Protein AF-A0A086ZHU0-F1 (afdb_monomer)

Foldseek 3Di:
DDDDDDDDDDDDDDDDDDDDDDDDPPDPPPDPDDPPPPPQPDPPDDDAADPAADPPQQEDAEQVSVLCRAAVDPEAHEHEQEHAYEHDAPDEREFQYHYEYAYPDDDDDASYAYDPPRQAEERYEQDANGEYEYANAAPTAHEYWDDPVDTGRHEHYEAAANGEYEYREHEYERYEHAYAFDPDPVFGDDERYYEYHNYEYHYNEYEYYHAEYDYPGFYANYEYAAHEYEHQEYEYEPAEEAAAHHYEYDDPADPRAYEYEYNEYEHEHGYHPHAHHHYGHDQPHDDPHDRRYHYYYNYYHYYDDDDRPDPDPPPCPVPVPRPPDPDDDDDDDDDDDD

InterPro domains:
  IPR011050 Pectin lyase fold/virulence factor [SSF51126] (129-283)

Sequence (338 aa):
MTRFTRRCGKLVAAVLAGGMILATPATAIAEPAADAVAGTPAADSAVAFPTETMTGCDDVQTWAKLVECAGNTAQDTIVTVTAPIVADKDATVNVTKTIGLTTKLDGPTPVLTSADGDTTGQLFDVKSGGKLIVGADANDKFTYGGTKDKTATRRFARIEENGVMQVNGGTFRYLTVNDLPETVSKQNETAAVALNMGGTLLVSGGTFDHIDTGSAGATGVFSNNGGTVTIDDGTFKNNTGVRGSVLSDMDVTGANSSTVTINGGTFESNHTSYAGGVAYLTNTGKTDGKYEGVYKVTGGTFVGHPRWRDPFRRQFDGFRRHIHGQCCEGQWRRCPVQ

Secondary structure (DSSP, 8-state):
-------------------------------------------TTPPPPP----TT-SSB-SHHHHHHHHHS-SS-EEEEE-S-EEEPTT--EEE-SEEEEEE---SSS-SEEEPTT--SSEEEEE-TT-EEEE-SSTT---EEE-BTTB-B-SEEEEE-TT-EEEE-S-EEEEEE--PPPEEETTEEE--SSEEESSSEEEESS-EEEEEE--SSSB-SSEEESSEEEEE-S-EEES-EEEE-SSEEE----SS--EEEEE---EEES-EEEEE-TTEEE----EETTEE-EEEEE---EEES------S-TTS-TTTTTS-------S----PPP-

Mean predicted aligned error: 11.8 Å

Structure (mmCIF, N/CA/C/O backbone):
data_AF-A0A086ZHU0-F1
#
_entry.id   AF-A0A086ZHU0-F1
#
loop_
_atom_site.group_PDB
_atom_site.id
_atom_site.type_symbol
_atom_site.label_atom_id
_atom_site.label_alt_id
_atom_site.label_comp_id
_atom_site.label_asym_id
_atom_site.label_entity_id
_atom_site.label_seq_id
_atom_site.pdbx_PDB_ins_code
_atom_site.Cartn_x
_atom_site.Cartn_y
_atom_site.Cartn_z
_atom_site.occupancy
_atom_site.B_iso_or_equiv
_atom_site.auth_seq_id
_atom_site.auth_comp_id
_atom_site.auth_asym_id
_atom_site.auth_atom_id
_atom_site.pdbx_PDB_model_num
ATOM 1 N N . MET A 1 1 ? 49.302 40.786 -34.261 1.00 47.50 1 MET A N 1
ATOM 2 C CA . MET A 1 1 ? 50.655 40.466 -33.742 1.00 47.50 1 MET A CA 1
ATOM 3 C C . MET A 1 1 ? 50.421 39.869 -32.359 1.00 47.50 1 MET A C 1
ATOM 5 O O . MET A 1 1 ? 49.828 40.574 -31.569 1.00 47.50 1 MET A O 1
ATOM 9 N N . THR A 1 2 ? 50.575 38.570 -32.084 1.00 42.56 2 THR A N 1
ATOM 10 C CA . THR A 1 2 ? 51.833 37.799 -32.010 1.00 42.56 2 THR A CA 1
ATOM 11 C C . THR A 1 2 ? 51.578 36.270 -32.080 1.00 42.56 2 THR A C 1
ATOM 13 O O . THR A 1 2 ? 50.768 35.725 -31.347 1.00 42.56 2 THR A O 1
ATOM 16 N N . ARG A 1 3 ? 52.284 35.629 -33.023 1.00 43.97 3 ARG A N 1
ATOM 17 C CA . ARG A 1 3 ? 52.924 34.287 -33.124 1.00 43.97 3 ARG A CA 1
ATOM 18 C C . ARG A 1 3 ? 52.448 33.037 -32.330 1.00 43.97 3 ARG A C 1
ATOM 20 O O . ARG A 1 3 ? 52.654 32.929 -31.133 1.00 43.97 3 ARG A O 1
ATOM 27 N N . PHE A 1 4 ? 52.020 32.034 -33.117 1.00 46.28 4 PHE A N 1
ATOM 28 C CA . PHE A 1 4 ? 52.472 30.621 -33.242 1.00 46.28 4 PHE A CA 1
ATOM 29 C C . PHE A 1 4 ? 53.190 29.891 -32.081 1.00 46.28 4 PHE A C 1
ATOM 31 O O . PHE A 1 4 ? 54.268 30.301 -31.664 1.00 46.28 4 PHE A O 1
ATOM 38 N N . THR A 1 5 ? 52.779 28.636 -31.821 1.00 49.56 5 THR A N 1
ATOM 39 C CA . THR A 1 5 ? 53.676 27.458 -31.961 1.00 49.56 5 THR A CA 1
ATOM 40 C C . THR A 1 5 ? 52.914 26.127 -32.092 1.00 49.56 5 THR A C 1
ATOM 42 O O . THR A 1 5 ? 52.125 25.740 -31.238 1.00 49.56 5 THR A O 1
ATOM 45 N N . ARG A 1 6 ? 53.190 25.415 -33.196 1.00 50.59 6 ARG A N 1
ATOM 46 C CA . ARG A 1 6 ? 52.878 23.996 -33.441 1.00 50.59 6 ARG A CA 1
ATOM 47 C C . ARG A 1 6 ? 53.896 23.113 -32.708 1.00 50.59 6 ARG A C 1
ATOM 49 O O . ARG A 1 6 ? 55.073 23.465 -32.678 1.00 50.59 6 ARG A O 1
ATOM 56 N N . ARG A 1 7 ? 53.503 21.904 -32.298 1.00 48.59 7 ARG A N 1
ATOM 57 C CA . ARG A 1 7 ? 54.432 20.763 -32.207 1.00 48.59 7 ARG A CA 1
ATOM 58 C C . ARG A 1 7 ? 53.873 19.551 -32.946 1.00 48.59 7 ARG A C 1
ATOM 60 O O . ARG A 1 7 ? 52.877 18.963 -32.548 1.00 48.59 7 ARG A O 1
ATOM 67 N N . CYS A 1 8 ? 54.557 19.214 -34.036 1.00 46.31 8 CYS A N 1
ATOM 68 C CA . CYS A 1 8 ? 54.586 17.886 -34.631 1.00 46.31 8 CYS A CA 1
ATOM 69 C C . CYS A 1 8 ? 55.583 17.023 -33.844 1.00 46.31 8 CYS A C 1
ATOM 71 O O . CYS A 1 8 ? 56.659 17.508 -33.496 1.00 46.31 8 CYS A O 1
ATOM 73 N N . GLY A 1 9 ? 55.267 15.747 -33.646 1.00 43.00 9 GLY A N 1
ATOM 74 C CA . GLY A 1 9 ? 56.212 14.718 -33.216 1.00 43.00 9 GLY A CA 1
ATOM 75 C C . GLY A 1 9 ? 55.966 13.454 -34.031 1.00 43.00 9 GLY A C 1
ATOM 76 O O . GLY A 1 9 ? 54.896 12.864 -33.943 1.00 43.00 9 GLY A O 1
ATOM 77 N N . LYS A 1 10 ? 56.931 13.112 -34.887 1.00 42.50 10 LYS A N 1
ATOM 78 C CA . LYS A 1 10 ? 56.964 11.943 -35.774 1.00 42.50 10 LYS A CA 1
ATOM 79 C C . LYS A 1 10 ? 57.579 10.732 -35.053 1.00 42.50 10 LYS A C 1
ATOM 81 O O . LYS A 1 10 ? 58.541 10.911 -34.319 1.00 42.50 10 LYS A O 1
ATOM 86 N N . LEU A 1 11 ? 57.042 9.550 -35.381 1.00 42.56 11 LEU A N 1
ATOM 87 C CA . LEU A 1 11 ? 57.698 8.248 -35.628 1.00 42.56 11 LEU A CA 1
ATOM 88 C C . LEU A 1 11 ? 58.896 7.813 -34.764 1.00 42.56 11 LEU A C 1
ATOM 90 O O . LEU A 1 11 ? 59.966 8.391 -34.900 1.00 42.56 11 LEU A O 1
ATOM 94 N N . VAL A 1 12 ? 58.777 6.632 -34.137 1.00 45.53 12 VAL A N 1
ATOM 95 C CA . VAL A 1 12 ? 59.777 5.546 -34.237 1.00 45.53 12 VAL A CA 1
ATOM 96 C C . VAL A 1 12 ? 59.047 4.196 -34.195 1.00 45.53 12 VAL A C 1
ATOM 98 O O . VAL A 1 12 ? 58.284 3.924 -33.273 1.00 45.53 12 VAL A O 1
ATOM 101 N N . ALA A 1 13 ? 59.289 3.362 -35.207 1.00 46.38 13 ALA A N 1
ATOM 102 C CA . ALA A 1 13 ? 59.011 1.931 -35.202 1.00 46.38 13 ALA A CA 1
ATOM 103 C C . ALA A 1 13 ? 60.290 1.183 -34.798 1.00 46.38 13 ALA A C 1
ATOM 105 O O . ALA A 1 13 ? 61.370 1.539 -35.268 1.00 46.38 13 ALA A O 1
ATOM 106 N N . ALA A 1 14 ? 60.171 0.131 -33.989 1.00 46.91 14 ALA A N 1
ATOM 107 C CA . ALA A 1 14 ? 61.201 -0.892 -33.849 1.00 46.91 14 ALA A CA 1
ATOM 108 C C . ALA A 1 14 ? 60.536 -2.250 -33.589 1.00 46.91 14 ALA A C 1
ATOM 110 O O . ALA A 1 14 ? 59.868 -2.461 -32.581 1.00 46.91 14 ALA A O 1
ATOM 111 N N . VAL A 1 15 ? 60.714 -3.138 -34.563 1.00 43.28 15 VAL A N 1
ATOM 112 C CA . VAL A 1 15 ? 60.441 -4.573 -34.517 1.00 43.28 15 VAL A CA 1
ATOM 113 C C . VAL A 1 15 ? 61.557 -5.240 -33.718 1.00 43.28 15 VAL A C 1
ATOM 115 O O . VAL A 1 15 ? 62.727 -5.006 -34.012 1.00 43.28 15 VAL A O 1
ATOM 118 N N . LEU A 1 16 ? 61.214 -6.120 -32.779 1.00 46.28 16 LEU A N 1
ATOM 119 C CA . LEU A 1 16 ? 62.110 -7.190 -32.343 1.00 46.28 16 LEU A CA 1
ATOM 120 C C . LEU A 1 16 ? 61.288 -8.402 -31.911 1.00 46.28 16 LEU A C 1
ATOM 122 O O . LEU A 1 16 ? 60.570 -8.388 -30.914 1.00 46.28 16 LEU A O 1
ATOM 126 N N . ALA A 1 17 ? 61.385 -9.433 -32.745 1.00 48.28 17 ALA A N 1
ATOM 127 C CA . ALA A 1 17 ? 60.915 -10.777 -32.491 1.00 48.28 17 ALA A CA 1
ATOM 128 C C . ALA A 1 17 ? 61.850 -11.461 -31.486 1.00 48.28 17 ALA A C 1
ATOM 130 O O . ALA A 1 17 ? 63.069 -11.441 -31.649 1.00 48.28 17 ALA A O 1
ATOM 131 N N . GLY A 1 18 ? 61.266 -12.099 -30.478 1.00 39.50 18 GLY A N 1
ATOM 132 C CA . GLY A 1 18 ? 61.956 -12.967 -29.534 1.00 39.50 18 GLY A CA 1
ATOM 133 C C . GLY A 1 18 ? 60.984 -14.041 -29.082 1.00 39.50 18 GLY A C 1
ATOM 134 O O . GLY A 1 18 ? 60.159 -13.807 -28.205 1.00 39.50 18 GLY A O 1
ATOM 135 N N . GLY A 1 19 ? 61.035 -15.192 -29.749 1.00 49.06 19 GLY A N 1
ATOM 136 C CA . GLY A 1 19 ? 60.281 -16.372 -29.360 1.00 49.06 19 GLY A CA 1
ATOM 137 C C . GLY A 1 19 ? 60.830 -16.947 -28.059 1.00 49.06 19 GLY A C 1
ATOM 138 O O . GLY A 1 19 ? 62.025 -17.213 -27.948 1.00 49.06 19 GLY A O 1
ATOM 139 N N . MET A 1 20 ? 59.943 -17.175 -27.097 1.00 46.25 20 MET A N 1
ATOM 140 C CA . MET A 1 20 ? 60.209 -18.027 -25.947 1.00 46.25 20 MET A CA 1
ATOM 141 C C . MET A 1 20 ? 58.974 -18.902 -25.739 1.00 46.25 20 MET A C 1
ATOM 143 O O . MET A 1 20 ? 57.929 -18.442 -25.285 1.00 46.25 20 MET A O 1
ATOM 147 N N . ILE A 1 21 ? 59.082 -20.160 -26.163 1.00 48.12 21 ILE A N 1
ATOM 148 C CA . ILE A 1 21 ? 58.094 -21.201 -25.888 1.00 48.12 21 ILE A CA 1
ATOM 149 C C . ILE A 1 21 ? 58.329 -21.626 -24.437 1.00 48.12 21 ILE A C 1
ATOM 151 O O . ILE A 1 21 ? 59.260 -22.373 -24.147 1.00 48.12 21 ILE A O 1
ATOM 155 N N . LEU A 1 22 ? 57.514 -21.108 -23.520 1.00 46.00 22 LEU A N 1
ATOM 156 C CA . LEU A 1 22 ? 57.410 -21.625 -22.159 1.00 46.00 22 LEU A CA 1
ATOM 157 C C . LEU A 1 22 ? 56.350 -22.726 -22.162 1.00 46.00 22 LEU A C 1
ATOM 159 O O . LEU A 1 22 ? 55.170 -22.467 -22.391 1.00 46.00 22 LEU A O 1
ATOM 163 N N . ALA A 1 23 ? 56.794 -23.962 -21.941 1.00 51.03 23 ALA A N 1
ATOM 164 C CA . ALA A 1 23 ? 55.922 -25.093 -21.682 1.00 51.03 23 ALA A CA 1
ATOM 165 C C . ALA A 1 23 ? 55.155 -24.838 -20.377 1.00 51.03 23 ALA A C 1
ATOM 167 O O . ALA A 1 23 ? 55.744 -24.767 -19.298 1.00 51.03 23 ALA A O 1
ATOM 168 N N . THR A 1 24 ? 53.840 -24.674 -20.482 1.00 56.94 24 THR A N 1
ATOM 169 C CA . THR A 1 24 ? 52.941 -24.637 -19.334 1.00 56.94 24 THR A CA 1
ATOM 170 C C . THR A 1 24 ? 52.771 -26.059 -18.789 1.00 56.94 24 THR A C 1
ATOM 172 O O . THR A 1 24 ? 52.443 -26.969 -19.554 1.00 56.94 24 THR A O 1
ATOM 175 N N . PRO A 1 25 ? 52.988 -26.302 -17.484 1.00 55.28 25 PRO A N 1
ATOM 176 C CA . PRO A 1 25 ? 52.601 -27.569 -16.887 1.00 55.28 25 PRO A CA 1
ATOM 177 C C . PRO A 1 25 ? 51.076 -27.692 -16.932 1.00 55.28 25 PRO A C 1
ATOM 179 O O . PRO A 1 25 ? 50.355 -26.743 -16.614 1.00 55.28 25 PRO A O 1
ATOM 182 N N . ALA A 1 26 ? 50.600 -28.868 -17.344 1.00 51.72 26 ALA A N 1
ATOM 183 C CA . ALA A 1 26 ? 49.194 -29.237 -17.323 1.00 51.72 26 ALA A CA 1
ATOM 184 C C . ALA A 1 26 ? 48.627 -28.989 -15.920 1.00 51.72 26 ALA A C 1
ATOM 186 O O . ALA A 1 26 ? 48.966 -29.679 -14.959 1.00 51.72 26 ALA A O 1
ATOM 187 N N . THR A 1 27 ? 47.798 -27.957 -15.799 1.00 54.09 27 THR A N 1
ATOM 188 C CA . THR A 1 27 ? 47.051 -27.685 -14.579 1.00 54.09 27 THR A CA 1
ATOM 189 C C . THR A 1 27 ? 45.962 -28.744 -14.502 1.00 54.09 27 THR A C 1
ATOM 191 O O . THR A 1 27 ? 45.146 -28.860 -15.417 1.00 54.09 27 THR A O 1
ATOM 194 N N . ALA A 1 28 ? 45.997 -29.560 -13.451 1.00 50.88 28 ALA A N 1
ATOM 195 C CA . ALA A 1 28 ? 44.933 -30.501 -13.149 1.00 50.88 28 ALA A CA 1
ATOM 196 C C . ALA A 1 28 ? 43.600 -29.742 -13.141 1.00 50.88 28 ALA A C 1
ATOM 198 O O . ALA A 1 28 ? 43.447 -28.754 -12.422 1.00 50.88 28 ALA A O 1
ATOM 199 N N . ILE A 1 29 ? 42.666 -30.181 -13.983 1.00 47.81 29 ILE A N 1
ATOM 200 C CA . ILE A 1 29 ? 41.295 -29.684 -13.988 1.00 47.81 29 ILE A CA 1
ATOM 201 C C . ILE A 1 29 ? 40.686 -30.213 -12.693 1.00 47.81 29 ILE A C 1
ATOM 203 O O . ILE A 1 29 ? 40.310 -31.381 -12.611 1.00 47.81 29 ILE A O 1
ATOM 207 N N . ALA A 1 30 ? 40.700 -29.383 -11.651 1.00 50.62 30 ALA A N 1
ATOM 208 C CA . ALA A 1 30 ? 39.941 -29.653 -10.448 1.00 50.62 30 ALA A CA 1
ATOM 209 C C . ALA A 1 30 ? 38.468 -29.768 -10.851 1.00 50.62 30 ALA A C 1
ATOM 211 O O . ALA A 1 30 ? 37.942 -28.926 -11.582 1.00 50.62 30 ALA A O 1
ATOM 212 N N . GLU A 1 31 ? 37.851 -30.855 -10.404 1.00 53.06 31 GLU A N 1
ATOM 213 C CA . GLU A 1 31 ? 36.415 -31.092 -10.437 1.00 53.06 31 GLU A CA 1
ATOM 214 C C . GLU A 1 31 ? 35.689 -29.799 -10.019 1.00 53.06 31 GLU A C 1
ATOM 216 O O . GLU A 1 31 ? 36.114 -29.176 -9.038 1.00 53.06 31 GLU A O 1
ATOM 221 N N . PRO A 1 32 ? 34.678 -29.322 -10.774 1.00 50.47 32 PRO A N 1
ATOM 222 C CA . PRO A 1 32 ? 33.994 -28.085 -10.432 1.00 50.47 32 PRO A CA 1
ATOM 223 C C . PRO A 1 32 ? 33.443 -28.240 -9.019 1.00 50.47 32 PRO A C 1
ATOM 225 O O . PRO A 1 32 ? 32.590 -29.092 -8.767 1.00 50.47 32 PRO A O 1
ATOM 228 N N . ALA A 1 33 ? 33.990 -27.451 -8.091 1.00 48.81 33 ALA A N 1
ATOM 229 C CA . ALA A 1 33 ? 33.468 -27.361 -6.744 1.00 48.81 33 ALA A CA 1
ATOM 230 C C . ALA A 1 33 ? 31.973 -27.081 -6.878 1.00 48.81 33 ALA A C 1
ATOM 232 O O . ALA A 1 33 ? 31.596 -26.131 -7.564 1.00 48.81 33 ALA A O 1
ATOM 233 N N . ALA A 1 34 ? 31.147 -27.954 -6.297 1.00 44.84 34 ALA A N 1
ATOM 234 C CA . ALA A 1 34 ? 29.710 -27.761 -6.240 1.00 44.84 34 ALA A CA 1
ATOM 235 C C . ALA A 1 34 ? 29.457 -26.316 -5.807 1.00 44.84 34 ALA A C 1
ATOM 237 O O . ALA A 1 34 ? 29.915 -25.924 -4.729 1.00 44.84 34 ALA A O 1
ATOM 238 N N . ASP A 1 35 ? 28.820 -25.535 -6.685 1.00 40.62 35 ASP A N 1
ATOM 239 C CA . ASP A 1 35 ? 28.468 -24.149 -6.416 1.00 40.62 35 ASP A CA 1
ATOM 240 C C . ASP A 1 35 ? 27.793 -24.120 -5.050 1.00 40.62 35 ASP A C 1
ATOM 242 O O . ASP A 1 35 ? 26.714 -24.689 -4.855 1.00 40.62 35 ASP A O 1
ATOM 246 N N . ALA A 1 36 ? 28.482 -23.523 -4.078 1.00 42.59 36 ALA A N 1
ATOM 247 C CA . ALA A 1 36 ? 27.913 -23.266 -2.778 1.00 42.59 36 ALA A CA 1
ATOM 248 C C . ALA A 1 36 ? 26.685 -22.402 -3.042 1.00 42.59 36 ALA A C 1
ATOM 250 O O . ALA A 1 36 ? 26.819 -21.239 -3.423 1.00 42.59 36 ALA A O 1
ATOM 251 N N . VAL A 1 37 ? 25.501 -23.010 -2.918 1.00 44.56 37 VAL A N 1
ATOM 252 C CA . VAL A 1 37 ? 24.215 -22.327 -3.010 1.00 44.56 37 VAL A CA 1
ATOM 253 C C . VAL A 1 37 ? 24.333 -21.114 -2.104 1.00 44.56 37 VAL A C 1
ATOM 255 O O . VAL A 1 37 ? 24.470 -21.264 -0.888 1.00 44.56 37 VAL A O 1
ATOM 258 N N . ALA A 1 38 ? 24.406 -19.931 -2.718 1.00 46.44 38 ALA A N 1
ATOM 259 C CA . ALA A 1 38 ? 24.567 -18.681 -2.007 1.00 46.44 38 ALA A CA 1
ATOM 260 C C . ALA A 1 38 ? 23.473 -18.639 -0.943 1.00 46.44 38 ALA A C 1
ATOM 262 O O . ALA A 1 38 ? 22.290 -18.693 -1.282 1.00 46.44 38 ALA A O 1
ATOM 263 N N . GLY A 1 39 ? 23.887 -18.646 0.328 1.00 37.44 39 GLY A N 1
ATOM 264 C CA . GLY A 1 39 ? 22.965 -18.658 1.452 1.00 37.44 39 GLY A CA 1
ATOM 265 C C . GLY A 1 39 ? 21.911 -17.583 1.238 1.00 37.44 39 GLY A C 1
ATOM 266 O O . GLY A 1 39 ? 22.251 -16.448 0.890 1.00 37.44 39 GLY A O 1
ATOM 267 N N . THR A 1 40 ? 20.643 -17.968 1.381 1.00 45.44 40 THR A N 1
ATOM 268 C CA . THR A 1 40 ? 19.503 -17.058 1.310 1.00 45.44 40 THR A CA 1
ATOM 269 C C . THR A 1 40 ? 19.842 -15.826 2.149 1.00 45.44 40 THR A C 1
ATOM 271 O O . THR A 1 40 ? 20.116 -15.988 3.342 1.00 45.44 40 THR A O 1
ATOM 274 N N . PRO A 1 41 ? 19.936 -14.622 1.556 1.00 45.47 41 PRO A N 1
ATOM 275 C CA . PRO A 1 41 ? 20.255 -13.427 2.322 1.00 45.47 41 PRO A CA 1
ATOM 276 C C . PRO A 1 41 ? 19.234 -13.301 3.454 1.00 45.47 41 PRO A C 1
ATOM 278 O O . PRO A 1 41 ? 18.036 -13.460 3.224 1.00 45.47 41 PRO A O 1
ATOM 281 N N . ALA A 1 42 ? 19.724 -13.099 4.677 1.00 43.66 42 ALA A N 1
ATOM 282 C CA . ALA A 1 42 ? 18.881 -12.992 5.856 1.00 43.66 42 ALA A CA 1
ATOM 283 C C . ALA A 1 42 ? 17.827 -11.891 5.648 1.00 43.66 42 ALA A C 1
ATOM 285 O O . ALA A 1 42 ? 18.164 -10.783 5.228 1.00 43.66 42 ALA A O 1
ATOM 286 N N . ALA A 1 43 ? 16.568 -12.216 5.948 1.00 52.38 43 ALA A N 1
ATOM 287 C CA . ALA A 1 43 ? 15.404 -11.326 5.940 1.00 52.38 43 ALA A CA 1
ATOM 288 C C . ALA A 1 43 ? 15.460 -10.298 7.095 1.00 52.38 43 ALA A C 1
ATOM 290 O O . ALA A 1 43 ? 14.523 -10.146 7.876 1.00 52.38 43 ALA A O 1
ATOM 291 N N . ASP A 1 44 ? 16.603 -9.634 7.258 1.00 51.72 44 ASP A N 1
ATOM 292 C CA . ASP A 1 44 ? 17.017 -8.966 8.496 1.00 51.72 44 ASP A CA 1
ATOM 293 C C . ASP A 1 44 ? 16.478 -7.529 8.624 1.00 51.72 44 ASP A C 1
ATOM 295 O O . ASP A 1 44 ? 17.160 -6.617 9.085 1.00 51.72 44 ASP A O 1
ATOM 299 N N . SER A 1 45 ? 15.261 -7.264 8.141 1.00 71.81 45 SER A N 1
ATOM 300 C CA . SER A 1 45 ? 14.679 -5.911 8.205 1.00 71.81 45 SER A CA 1
ATOM 301 C C . SER A 1 45 ? 13.177 -5.858 8.466 1.00 71.81 45 SER A C 1
ATOM 303 O O . SER A 1 45 ? 12.607 -4.772 8.412 1.00 71.81 45 SER A O 1
ATOM 305 N N . ALA A 1 46 ? 12.522 -6.975 8.799 1.00 87.12 46 ALA A N 1
ATOM 306 C CA . ALA A 1 46 ? 11.115 -6.938 9.191 1.00 87.12 46 ALA A CA 1
ATOM 307 C C . ALA A 1 46 ? 10.921 -6.110 10.477 1.00 87.12 46 ALA A C 1
ATOM 309 O O . ALA A 1 46 ? 11.591 -6.317 11.490 1.00 87.12 46 ALA A O 1
ATOM 310 N N . VAL A 1 47 ? 9.970 -5.180 10.450 1.00 92.69 47 VAL A N 1
ATOM 311 C CA . VAL A 1 47 ? 9.499 -4.466 11.635 1.00 92.69 47 VAL A CA 1
ATOM 312 C C . VAL A 1 47 ? 8.582 -5.393 12.430 1.00 92.69 47 VAL A C 1
ATOM 314 O O . VAL A 1 47 ? 7.669 -6.011 11.879 1.00 92.69 47 VAL A O 1
ATOM 317 N N . ALA A 1 48 ? 8.807 -5.475 13.742 1.00 95.75 48 ALA A N 1
ATOM 318 C CA . ALA A 1 48 ? 7.925 -6.210 14.640 1.00 95.75 48 ALA A CA 1
ATOM 319 C C . ALA A 1 48 ? 6.519 -5.587 14.661 1.00 95.75 48 ALA A C 1
ATOM 321 O O . ALA A 1 48 ? 6.369 -4.373 14.818 1.00 95.75 48 ALA A O 1
ATOM 322 N N . PHE A 1 49 ? 5.492 -6.429 14.532 1.00 96.50 49 PHE A N 1
ATOM 323 C CA . PHE A 1 49 ? 4.103 -6.007 14.690 1.00 96.50 49 PHE A CA 1
ATOM 324 C C . PHE A 1 49 ? 3.846 -5.568 16.147 1.00 96.50 49 PHE A C 1
ATOM 326 O O . PHE A 1 49 ? 4.336 -6.243 17.059 1.00 96.50 49 PHE A O 1
ATOM 333 N N . PRO A 1 50 ? 3.105 -4.470 16.404 1.00 97.00 50 PRO A N 1
ATOM 334 C CA . PRO A 1 50 ? 2.753 -4.070 17.764 1.00 97.00 50 PRO A CA 1
ATOM 335 C C . PRO A 1 50 ? 2.025 -5.188 18.508 1.00 97.00 50 PRO A C 1
ATOM 337 O O . PRO A 1 50 ? 1.207 -5.896 17.930 1.00 97.00 50 PRO A O 1
ATOM 340 N N . THR A 1 51 ? 2.292 -5.328 19.804 1.00 96.44 51 THR A N 1
ATOM 341 C CA . THR A 1 51 ? 1.644 -6.343 20.651 1.00 96.44 51 THR A CA 1
ATOM 342 C C . THR A 1 51 ? 0.493 -5.785 21.479 1.00 96.44 51 THR A C 1
ATOM 344 O O . THR A 1 51 ? -0.330 -6.545 21.981 1.00 96.44 51 THR A O 1
ATOM 347 N N . GLU A 1 52 ? 0.438 -4.466 21.651 1.00 95.50 52 GLU A N 1
ATOM 348 C CA . GLU A 1 52 ? -0.557 -3.794 22.482 1.00 95.50 52 GLU A CA 1
ATOM 349 C C . GLU A 1 52 ? -1.653 -3.157 21.629 1.00 95.50 52 GLU A C 1
ATOM 351 O O . GLU A 1 52 ? -1.402 -2.638 20.543 1.00 95.50 52 GLU A O 1
ATOM 356 N N . THR A 1 53 ? -2.884 -3.177 22.136 1.00 96.06 53 THR A N 1
ATOM 357 C CA . THR A 1 53 ? -4.014 -2.455 21.542 1.00 96.06 53 THR A CA 1
ATOM 358 C C . THR A 1 53 ? -4.432 -1.343 22.490 1.00 96.06 53 THR A C 1
ATOM 360 O O . THR A 1 53 ? -4.790 -1.606 23.637 1.00 96.06 53 THR A O 1
ATOM 363 N N . MET A 1 54 ? -4.386 -0.097 22.023 1.00 95.88 54 MET A N 1
ATOM 364 C CA . MET A 1 54 ? -4.927 1.047 22.749 1.00 95.88 54 MET A CA 1
ATOM 365 C C . MET A 1 54 ? -6.437 0.866 22.945 1.00 95.88 54 MET A C 1
ATOM 367 O O . MET A 1 54 ? -7.143 0.413 22.042 1.00 95.88 54 MET A O 1
ATOM 371 N N . THR A 1 55 ? -6.942 1.235 24.124 1.00 96.12 55 THR A N 1
ATOM 372 C CA . THR A 1 55 ? -8.367 1.131 24.462 1.00 96.12 55 THR A CA 1
ATOM 373 C C . THR A 1 55 ? -9.247 1.772 23.388 1.00 96.12 55 THR A C 1
ATOM 375 O O . THR A 1 55 ? -9.113 2.959 23.090 1.00 96.12 55 THR A O 1
ATOM 378 N N . GLY A 1 56 ? -10.177 0.992 22.833 1.00 96.06 56 GLY A N 1
ATOM 379 C CA . GLY A 1 56 ? -11.104 1.446 21.796 1.00 96.06 56 GLY A CA 1
ATOM 380 C C . GLY A 1 56 ? -10.554 1.380 20.369 1.00 96.06 56 GLY A C 1
ATOM 381 O O . GLY A 1 56 ? -11.239 1.830 19.455 1.00 96.06 56 GLY A O 1
ATOM 382 N N . CYS A 1 57 ? -9.353 0.834 20.159 1.00 98.06 57 CYS A N 1
ATOM 383 C CA . CYS A 1 57 ? -8.788 0.574 18.830 1.00 98.06 57 CYS A CA 1
ATOM 384 C C . CYS A 1 57 ? -8.886 -0.898 18.403 1.00 98.06 57 CYS A C 1
ATOM 386 O O . CYS A 1 57 ? -8.380 -1.275 17.350 1.00 98.06 57 CYS A O 1
ATOM 388 N N . ASP A 1 58 ? -9.570 -1.729 19.185 1.00 98.00 58 ASP A N 1
ATOM 389 C CA . ASP A 1 58 ? -9.901 -3.131 18.906 1.00 98.00 58 ASP A CA 1
ATOM 390 C C . ASP A 1 58 ? -11.241 -3.326 18.156 1.00 98.00 58 ASP A C 1
ATOM 392 O O . ASP A 1 58 ? -11.562 -4.449 17.738 1.00 98.00 58 ASP A O 1
ATOM 396 N N . ASP A 1 59 ? -11.999 -2.235 17.988 1.00 97.88 59 ASP A N 1
ATOM 397 C CA . ASP A 1 59 ? -13.318 -2.166 17.344 1.00 97.88 59 ASP A CA 1
ATOM 398 C C . ASP A 1 59 ? -13.490 -0.863 16.533 1.00 97.88 59 ASP A C 1
ATOM 400 O O . ASP A 1 59 ? -14.313 0.004 16.836 1.00 97.88 59 ASP A O 1
ATOM 404 N N . VAL A 1 60 ? -12.657 -0.673 15.508 1.00 98.56 60 VAL A N 1
ATOM 405 C CA . VAL A 1 60 ? -12.713 0.520 14.654 1.00 98.56 60 VAL A CA 1
ATOM 406 C C . VAL A 1 60 ? -13.718 0.318 13.523 1.00 98.56 60 VAL A C 1
ATOM 408 O O . VAL A 1 60 ? -13.511 -0.497 12.626 1.00 98.56 60 VAL A O 1
ATOM 411 N N . GLN A 1 61 ? -14.794 1.105 13.544 1.00 98.25 61 GLN A N 1
ATOM 412 C CA . GLN A 1 61 ? -15.903 0.994 12.585 1.00 98.25 61 GLN A CA 1
ATOM 413 C C . GLN A 1 61 ? -16.090 2.230 11.693 1.00 98.25 61 GLN A C 1
ATOM 415 O O . GLN A 1 61 ? -16.915 2.217 10.784 1.00 98.25 61 GLN A O 1
ATOM 420 N N . THR A 1 62 ? -15.366 3.323 11.950 1.00 98.44 62 THR A N 1
ATOM 421 C CA . THR A 1 62 ? -15.527 4.593 11.226 1.00 98.44 62 THR A CA 1
ATOM 422 C C . THR A 1 62 ? -14.182 5.216 10.888 1.00 98.44 62 THR A C 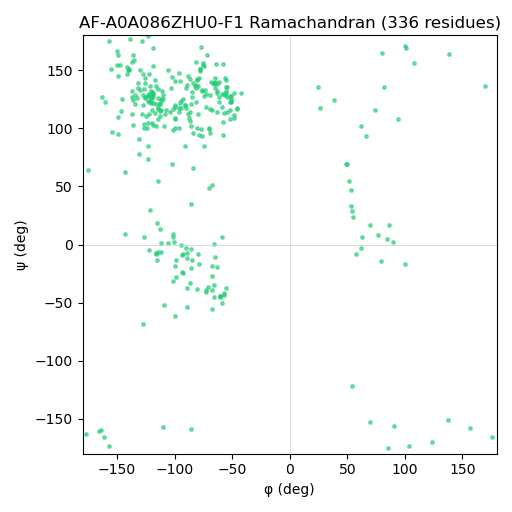1
ATOM 424 O O . THR A 1 62 ? -13.182 4.973 11.570 1.00 98.44 62 THR A O 1
ATOM 427 N N . TRP A 1 63 ? -14.162 6.076 9.867 1.00 98.25 63 TRP A N 1
ATOM 428 C CA . TRP A 1 63 ? -12.957 6.814 9.494 1.00 98.25 63 TRP A CA 1
ATOM 429 C C . TRP A 1 63 ? -12.460 7.718 10.624 1.00 98.25 63 TRP A C 1
ATOM 431 O O . TRP A 1 63 ? -11.279 7.690 10.954 1.00 98.25 63 TRP A O 1
ATOM 441 N N . ALA A 1 64 ? -13.358 8.447 11.294 1.00 98.19 64 ALA A N 1
ATOM 442 C CA . ALA A 1 64 ? -12.992 9.290 12.433 1.00 98.19 64 ALA A CA 1
ATOM 443 C C . ALA A 1 64 ? -12.292 8.493 13.548 1.00 98.19 64 ALA A C 1
ATOM 445 O O . ALA A 1 64 ? -11.283 8.946 14.090 1.00 98.19 64 ALA A O 1
ATOM 446 N N . LYS A 1 65 ? -12.777 7.279 13.854 1.00 98.31 65 LYS A N 1
ATOM 447 C CA . LYS A 1 65 ? -12.144 6.424 14.864 1.00 98.31 65 LYS A CA 1
ATOM 448 C C . LYS A 1 65 ? -10.805 5.862 14.388 1.00 98.31 65 LYS A C 1
ATOM 450 O O . LYS A 1 65 ? -9.867 5.779 15.176 1.00 98.31 65 LYS A O 1
ATOM 455 N N . LEU A 1 66 ? -10.684 5.530 13.102 1.00 98.50 66 LEU A N 1
ATOM 456 C CA . LEU A 1 66 ? -9.411 5.132 12.502 1.00 98.50 66 LEU A CA 1
ATOM 457 C C . LEU A 1 66 ? -8.372 6.258 12.621 1.00 98.50 66 LEU A C 1
ATOM 459 O O . LEU A 1 66 ? -7.248 5.999 13.040 1.00 98.50 66 LEU A O 1
ATOM 463 N N . VAL A 1 67 ? -8.753 7.503 12.318 1.00 98.31 67 VAL A N 1
ATOM 464 C CA . VAL A 1 67 ? -7.886 8.685 12.456 1.00 98.31 67 VAL A CA 1
ATOM 465 C C . VAL A 1 67 ? -7.444 8.876 13.909 1.00 98.31 67 VAL A C 1
ATOM 467 O O . VAL A 1 67 ? -6.264 9.113 14.159 1.00 98.31 67 VAL A O 1
ATOM 470 N N . GLU A 1 68 ? -8.355 8.735 14.873 1.00 97.50 68 GLU A N 1
ATOM 471 C CA . GLU A 1 68 ? -8.026 8.799 16.303 1.00 97.50 68 GLU A CA 1
ATOM 472 C C . GLU A 1 68 ? -6.989 7.732 16.691 1.00 97.50 68 GLU A C 1
ATOM 474 O O . GLU A 1 68 ? -5.960 8.052 17.285 1.00 97.50 68 GLU A O 1
ATOM 479 N N . CYS A 1 69 ? -7.231 6.479 16.300 1.00 98.31 69 CYS A N 1
ATOM 480 C CA . CYS A 1 69 ? -6.412 5.331 16.675 1.00 98.31 69 CYS A CA 1
ATOM 481 C C . CYS A 1 69 ? -5.044 5.278 15.982 1.00 98.31 69 CYS A C 1
ATOM 483 O O . CYS A 1 69 ? -4.054 4.908 16.609 1.00 98.31 69 CYS A O 1
ATOM 485 N N . ALA A 1 70 ? -4.977 5.629 14.697 1.00 97.75 70 ALA A N 1
ATOM 486 C CA . ALA A 1 70 ? -3.765 5.506 13.888 1.00 97.75 70 ALA A CA 1
ATOM 487 C C . ALA A 1 70 ? -2.987 6.825 13.742 1.00 97.75 70 ALA A C 1
ATOM 489 O O . ALA A 1 70 ? -1.774 6.798 13.548 1.00 97.75 70 ALA A O 1
ATOM 490 N N . GLY A 1 71 ? -3.667 7.975 13.820 1.00 95.25 71 GLY A N 1
ATOM 491 C CA . GLY A 1 71 ? -3.069 9.293 13.579 1.00 95.25 71 GLY A CA 1
ATOM 492 C C . GLY A 1 71 ? -2.740 10.092 14.841 1.00 95.25 71 GLY A C 1
ATOM 493 O O . GLY A 1 71 ? -1.766 10.841 14.854 1.00 95.25 71 GLY A O 1
ATOM 494 N N . ASN A 1 72 ? -3.524 9.919 15.910 1.00 92.00 72 ASN A N 1
ATOM 495 C CA . ASN A 1 72 ? -3.440 10.739 17.127 1.00 92.00 72 ASN A CA 1
ATOM 496 C C . ASN A 1 72 ? -3.010 9.943 18.370 1.00 92.00 72 ASN A C 1
ATOM 498 O O . ASN A 1 72 ? -3.218 10.389 19.499 1.00 92.00 72 ASN A O 1
ATOM 502 N N . THR A 1 73 ? -2.413 8.765 18.183 1.00 92.50 73 THR A N 1
ATOM 503 C CA . THR A 1 73 ? -1.933 7.943 19.299 1.00 92.50 73 THR A CA 1
ATOM 504 C C . THR A 1 73 ? -0.592 8.439 19.850 1.00 92.50 73 THR A C 1
ATOM 506 O O . THR A 1 73 ? 0.304 8.862 19.116 1.00 92.50 73 THR A O 1
ATOM 509 N N . ALA A 1 74 ? -0.430 8.348 21.171 1.00 93.94 74 ALA A N 1
ATOM 510 C CA . ALA A 1 74 ? 0.830 8.632 21.857 1.00 93.94 74 ALA A CA 1
ATOM 511 C C . ALA A 1 74 ? 1.786 7.423 21.889 1.00 93.94 74 ALA A C 1
ATOM 513 O O . ALA A 1 74 ? 2.972 7.592 22.189 1.00 93.94 74 ALA A O 1
ATOM 514 N N . GLN A 1 75 ? 1.289 6.227 21.568 1.00 96.31 75 GLN A N 1
ATOM 515 C CA . GLN A 1 75 ? 2.003 4.959 21.697 1.00 96.31 75 GLN A CA 1
ATOM 516 C C . GLN A 1 75 ? 1.813 4.060 20.474 1.00 96.31 75 GLN A C 1
ATOM 518 O O . GLN A 1 75 ? 0.892 4.253 19.676 1.00 96.31 75 GLN A O 1
ATOM 523 N N . ASP A 1 76 ? 2.683 3.065 20.354 1.00 98.00 76 ASP A N 1
ATOM 524 C CA . ASP A 1 76 ? 2.537 1.999 19.368 1.00 98.00 76 ASP A CA 1
ATOM 525 C C . ASP A 1 76 ? 1.259 1.202 19.663 1.00 98.00 76 ASP A C 1
ATOM 527 O O . ASP A 1 76 ? 0.933 0.947 20.823 1.00 98.00 76 ASP A O 1
ATOM 531 N N . THR A 1 77 ? 0.492 0.851 18.631 1.00 98.25 77 THR A N 1
ATOM 532 C CA . THR A 1 77 ? -0.807 0.195 18.828 1.00 98.25 77 THR A CA 1
ATOM 533 C C . THR A 1 77 ? -1.232 -0.646 17.634 1.00 98.25 77 THR A C 1
ATOM 535 O O . THR A 1 77 ? -0.930 -0.341 16.479 1.00 98.25 77 THR A O 1
ATOM 538 N N . ILE A 1 78 ? -2.011 -1.683 17.921 1.00 98.44 78 ILE A N 1
ATOM 539 C CA . ILE A 1 78 ? -2.848 -2.373 16.945 1.00 98.44 78 ILE A CA 1
ATOM 540 C C . ILE A 1 78 ? -4.137 -1.566 16.743 1.00 98.44 78 ILE A C 1
ATOM 542 O O . ILE A 1 78 ? -4.699 -1.007 17.688 1.00 98.44 78 ILE A O 1
ATOM 546 N N . VAL A 1 79 ? -4.600 -1.508 15.500 1.00 98.56 79 VAL A N 1
ATOM 547 C CA . VAL A 1 79 ? -5.865 -0.917 15.075 1.00 98.56 79 VAL A CA 1
ATOM 548 C C . VAL A 1 79 ? -6.631 -1.985 14.301 1.00 98.56 79 VAL A C 1
ATOM 550 O O . VAL A 1 79 ? -6.236 -2.391 13.208 1.00 98.56 79 VAL A O 1
ATOM 553 N N . THR A 1 80 ? -7.718 -2.470 14.894 1.00 98.44 80 THR A N 1
ATOM 554 C CA . THR A 1 80 ? -8.535 -3.557 14.350 1.00 98.44 80 THR A CA 1
ATOM 555 C C . THR A 1 80 ? -9.812 -3.000 13.746 1.00 98.44 80 THR A C 1
ATOM 557 O O . THR A 1 80 ? -10.677 -2.500 14.463 1.00 98.44 80 THR A O 1
ATOM 560 N N . VAL A 1 81 ? -9.950 -3.118 12.427 1.00 98.50 81 VAL A N 1
ATOM 561 C CA . VAL A 1 81 ? -11.151 -2.683 11.710 1.00 98.50 81 VAL A CA 1
ATOM 562 C C . VAL A 1 81 ? -12.217 -3.778 11.737 1.00 98.50 81 VAL A C 1
ATOM 564 O O . VAL A 1 81 ? -11.960 -4.921 11.348 1.00 98.50 81 VAL A O 1
ATOM 567 N N . THR A 1 82 ? -13.421 -3.432 12.179 1.00 97.94 82 THR A N 1
ATOM 568 C CA . THR A 1 82 ? -14.529 -4.372 12.437 1.00 97.94 82 THR A CA 1
ATOM 569 C C . THR A 1 82 ? -15.796 -4.063 11.644 1.00 97.94 82 THR A C 1
ATOM 571 O O . THR A 1 82 ? -16.735 -4.855 11.665 1.00 97.94 82 THR A O 1
ATOM 574 N N . ALA A 1 83 ? -15.814 -2.956 10.901 1.00 97.94 83 ALA A N 1
ATOM 575 C CA . ALA A 1 83 ? -16.830 -2.635 9.904 1.00 97.94 83 ALA A CA 1
ATOM 576 C C . ALA A 1 83 ? -16.161 -2.004 8.673 1.00 97.94 83 ALA A C 1
ATOM 578 O O . ALA A 1 83 ? -15.101 -1.399 8.826 1.00 97.94 83 ALA A O 1
ATOM 579 N N . PRO A 1 84 ? -16.721 -2.148 7.458 1.00 98.12 84 PRO A N 1
ATOM 580 C CA . PRO A 1 84 ? -16.191 -1.469 6.282 1.00 98.12 84 PRO A CA 1
ATOM 581 C C . PRO A 1 84 ? -16.141 0.047 6.493 1.00 98.12 84 PRO A C 1
ATOM 583 O O . PRO A 1 84 ? -17.139 0.661 6.872 1.00 98.12 84 PRO A O 1
ATOM 586 N N . ILE A 1 85 ? -14.988 0.650 6.216 1.00 98.44 85 ILE A N 1
ATOM 587 C CA . ILE A 1 85 ? -14.751 2.085 6.370 1.00 98.44 85 ILE A CA 1
ATOM 588 C C . ILE A 1 85 ? -14.608 2.724 4.991 1.00 98.44 85 ILE A C 1
ATOM 590 O O . ILE A 1 85 ? -13.795 2.304 4.166 1.00 98.44 85 ILE A O 1
ATOM 594 N N . VAL A 1 86 ? -15.371 3.790 4.763 1.00 98.25 86 VAL A N 1
ATOM 595 C CA . VAL A 1 86 ? -15.123 4.735 3.672 1.00 98.25 86 VAL A CA 1
ATOM 596 C C . VAL A 1 86 ? -14.313 5.884 4.255 1.00 98.25 86 VAL A C 1
ATOM 598 O O . VAL A 1 86 ? -14.754 6.506 5.220 1.00 98.25 86 VAL A O 1
ATOM 601 N N . ALA A 1 87 ? -13.125 6.133 3.712 1.00 98.12 87 ALA A N 1
ATOM 602 C CA . ALA A 1 87 ? -12.296 7.248 4.138 1.00 98.12 87 ALA A CA 1
ATOM 603 C C . ALA A 1 87 ? -12.947 8.582 3.773 1.00 98.12 87 ALA A C 1
ATOM 605 O O . ALA A 1 87 ? -13.474 8.722 2.668 1.00 98.12 87 ALA A O 1
ATOM 606 N N . ASP A 1 88 ? -12.880 9.563 4.674 1.00 97.62 88 ASP A N 1
ATOM 607 C CA . ASP A 1 88 ? -13.376 10.901 4.369 1.00 97.62 88 ASP A CA 1
ATOM 608 C C . ASP A 1 88 ? -12.542 11.524 3.247 1.00 97.62 88 ASP A C 1
ATOM 610 O O . ASP A 1 88 ? -11.310 11.412 3.209 1.00 97.62 88 ASP A O 1
ATOM 614 N N . LYS A 1 89 ? -13.236 12.209 2.338 1.00 95.50 89 LYS A N 1
ATOM 615 C CA . LYS A 1 89 ? -12.612 12.884 1.204 1.00 95.50 89 LYS A CA 1
ATOM 616 C C . LYS A 1 89 ? -11.533 13.858 1.682 1.00 95.50 89 LYS A C 1
ATOM 618 O O . LYS A 1 89 ? -11.757 14.595 2.641 1.00 95.50 89 LYS A O 1
ATOM 623 N N . ASP A 1 90 ? -10.378 13.847 1.017 1.00 93.12 90 ASP A N 1
ATOM 624 C CA . ASP A 1 90 ? -9.217 14.709 1.296 1.00 93.12 90 ASP A CA 1
ATOM 625 C C . ASP A 1 90 ? -8.583 14.529 2.697 1.00 93.12 90 ASP A C 1
ATOM 627 O O . ASP A 1 90 ? -7.553 15.134 3.000 1.00 93.12 90 ASP A O 1
ATOM 631 N N . ALA A 1 91 ? -9.143 13.681 3.569 1.00 95.69 91 ALA A N 1
ATOM 632 C CA . ALA A 1 91 ? -8.631 13.460 4.918 1.00 95.69 91 ALA A CA 1
ATOM 633 C C . ALA A 1 91 ? -7.474 12.457 4.916 1.00 95.69 91 ALA A C 1
ATOM 635 O O . ALA A 1 91 ? -7.558 11.419 4.265 1.00 95.69 91 ALA A O 1
ATOM 636 N N . THR A 1 92 ? -6.410 12.740 5.664 1.00 97.56 92 THR A N 1
ATOM 637 C CA . THR A 1 92 ? -5.201 11.903 5.729 1.00 97.56 92 THR A CA 1
ATOM 638 C C . THR A 1 92 ? -4.885 11.540 7.175 1.00 97.56 92 THR A C 1
ATOM 640 O O . THR A 1 92 ? -4.965 12.387 8.066 1.00 97.56 92 THR A O 1
ATOM 643 N N . VAL A 1 93 ? -4.481 10.294 7.410 1.00 98.56 93 VAL A N 1
ATOM 644 C CA . VAL A 1 93 ? -3.962 9.814 8.695 1.00 98.56 93 VAL A CA 1
ATOM 645 C C . VAL A 1 93 ? -2.447 10.005 8.724 1.00 98.56 93 VAL A C 1
ATOM 647 O O . VAL A 1 93 ? -1.728 9.392 7.938 1.00 98.56 93 VAL A O 1
ATOM 650 N N . ASN A 1 94 ? -1.946 10.829 9.646 1.00 98.38 94 ASN A N 1
ATOM 651 C CA . ASN A 1 94 ? -0.507 11.022 9.841 1.00 98.38 94 ASN A CA 1
ATOM 652 C C . ASN A 1 94 ? 0.046 9.964 10.801 1.00 98.38 94 ASN A C 1
ATOM 654 O O . ASN A 1 94 ? -0.171 10.046 12.006 1.00 98.38 94 ASN A O 1
ATOM 658 N N . VAL A 1 95 ? 0.784 8.984 10.287 1.00 98.62 95 VAL A N 1
ATOM 659 C CA . VAL A 1 95 ? 1.328 7.891 11.100 1.00 98.62 95 VAL A CA 1
ATOM 660 C C . VAL A 1 95 ? 2.683 8.309 11.672 1.00 98.62 95 VAL A C 1
ATOM 662 O O . VAL A 1 95 ? 3.661 8.414 10.937 1.00 98.62 95 VAL A O 1
ATOM 665 N N . THR A 1 96 ? 2.740 8.557 12.985 1.00 98.06 96 THR A N 1
ATOM 666 C CA . THR A 1 96 ? 3.955 9.009 13.707 1.00 98.06 96 THR A CA 1
ATOM 667 C C . THR A 1 96 ? 4.494 7.992 14.721 1.00 98.06 96 THR A C 1
ATOM 669 O O . THR A 1 96 ? 5.563 8.192 15.298 1.00 98.06 96 THR A O 1
ATOM 672 N N . LYS A 1 97 ? 3.757 6.898 14.942 1.00 98.19 97 LYS A N 1
ATOM 673 C CA . LYS A 1 97 ? 4.087 5.766 15.826 1.00 98.19 97 LYS A CA 1
ATOM 674 C C . LYS A 1 97 ? 4.077 4.462 15.032 1.00 98.19 97 LYS A C 1
ATOM 676 O O . LYS A 1 97 ? 3.810 4.493 13.830 1.00 98.19 97 LYS A O 1
ATOM 681 N N . THR A 1 98 ? 4.362 3.333 15.678 1.00 98.44 98 THR A N 1
ATOM 682 C CA . THR A 1 98 ? 4.170 2.015 15.059 1.00 98.44 98 THR A CA 1
ATOM 683 C C . THR A 1 98 ? 2.698 1.621 15.132 1.00 98.44 98 THR A C 1
ATOM 685 O O . THR A 1 98 ? 2.165 1.362 16.210 1.00 98.44 98 THR A O 1
ATOM 688 N N . ILE A 1 99 ? 2.043 1.559 13.977 1.00 98.69 99 ILE A N 1
ATOM 689 C CA . ILE A 1 99 ? 0.632 1.212 13.829 1.00 98.69 99 ILE A CA 1
ATOM 690 C C . ILE A 1 99 ? 0.515 -0.112 13.085 1.00 98.69 99 ILE A C 1
ATOM 692 O O . ILE A 1 99 ? 0.949 -0.222 11.939 1.00 98.69 99 ILE A O 1
ATOM 696 N N . GLY A 1 100 ? -0.102 -1.102 13.725 1.00 98.50 100 GLY A N 1
ATOM 697 C CA . GLY A 1 100 ? -0.493 -2.358 13.091 1.00 98.50 100 GLY A CA 1
ATOM 698 C C . GLY A 1 100 ? -1.955 -2.305 12.658 1.00 98.50 100 GLY A C 1
ATOM 699 O O . GLY A 1 100 ? -2.831 -2.240 13.513 1.00 98.50 100 GLY A O 1
ATOM 700 N N . LEU A 1 101 ? -2.239 -2.339 11.358 1.00 98.44 101 LEU A N 1
ATOM 701 C CA . LEU A 1 101 ? -3.599 -2.420 10.820 1.00 98.44 101 LEU A CA 1
ATOM 702 C C . LEU A 1 101 ? -3.990 -3.877 10.576 1.00 98.44 101 LEU A C 1
ATOM 704 O O . LEU A 1 101 ? -3.315 -4.586 9.833 1.00 98.44 101 LEU A O 1
ATOM 708 N N . THR A 1 102 ? -5.110 -4.298 11.154 1.00 97.94 102 THR A N 1
ATOM 709 C CA . THR A 1 102 ? -5.709 -5.626 10.948 1.00 97.94 102 THR A CA 1
ATOM 710 C C . THR A 1 102 ? -7.231 -5.509 10.823 1.00 97.94 102 THR A C 1
ATOM 712 O O . THR A 1 102 ? -7.804 -4.421 10.948 1.00 97.94 102 THR A O 1
ATOM 715 N N . THR A 1 103 ? -7.916 -6.618 10.561 1.00 97.94 103 THR A N 1
ATOM 716 C CA . THR A 1 103 ? -9.375 -6.664 10.477 1.00 97.94 103 THR A CA 1
ATOM 717 C C . THR A 1 103 ? -9.953 -7.934 11.090 1.00 97.94 103 THR A C 1
ATOM 719 O O . THR A 1 103 ? -9.316 -8.983 11.093 1.00 97.94 103 THR A O 1
ATOM 722 N N . LYS A 1 104 ? -11.196 -7.841 11.574 1.00 96.75 104 LYS A N 1
ATOM 723 C CA . LYS A 1 104 ? -12.044 -9.004 11.901 1.00 96.75 104 LYS A CA 1
ATOM 724 C C . LYS A 1 104 ? -13.076 -9.305 10.808 1.00 96.75 104 LYS A C 1
ATOM 726 O O . LYS A 1 104 ? -13.920 -10.176 10.995 1.00 96.75 104 LYS A O 1
ATOM 731 N N . LEU A 1 105 ? -13.073 -8.545 9.713 1.00 95.31 105 LEU A N 1
ATOM 732 C CA . LEU A 1 105 ? -14.004 -8.751 8.614 1.00 95.31 105 LEU A CA 1
ATOM 733 C C . LEU A 1 105 ? -13.540 -9.907 7.736 1.00 95.31 105 LEU A C 1
ATOM 735 O O . LEU A 1 105 ? -12.377 -9.979 7.344 1.00 95.31 105 LEU A O 1
ATOM 739 N N . ASP A 1 106 ? -14.497 -10.748 7.367 1.00 91.56 106 ASP A N 1
ATOM 740 C CA . ASP A 1 106 ? -14.307 -11.810 6.394 1.00 91.56 106 ASP A CA 1
ATOM 741 C C . ASP A 1 106 ? -14.968 -11.453 5.059 1.00 91.56 106 ASP A C 1
ATOM 743 O O . ASP A 1 106 ? -16.008 -10.792 4.992 1.00 91.56 106 ASP A O 1
ATOM 747 N N . GLY A 1 107 ? -14.390 -11.970 3.976 1.00 85.81 107 GLY A N 1
ATOM 748 C CA . GLY A 1 107 ? -14.987 -11.927 2.646 1.00 85.81 107 GLY A CA 1
ATOM 749 C C . GLY A 1 107 ? -14.381 -10.890 1.694 1.00 85.81 107 GLY A C 1
ATOM 750 O O . GLY A 1 107 ? -13.345 -10.291 1.970 1.00 85.81 107 GLY A O 1
ATOM 751 N N . PRO A 1 108 ? -14.988 -10.724 0.504 1.00 81.44 108 PRO A N 1
ATOM 752 C CA . PRO A 1 108 ? -14.401 -9.958 -0.596 1.00 81.44 108 PRO A CA 1
ATOM 753 C C . PRO A 1 108 ? -14.687 -8.451 -0.526 1.00 81.44 108 PRO A C 1
ATOM 755 O O . PRO A 1 108 ? -14.248 -7.715 -1.414 1.00 81.44 108 PRO A O 1
ATOM 758 N N . THR A 1 109 ? -15.480 -8.008 0.451 1.00 89.81 109 THR A N 1
ATOM 759 C CA . THR A 1 109 ? -15.828 -6.598 0.632 1.00 89.81 109 THR A CA 1
ATOM 760 C C . THR A 1 109 ? -14.608 -5.845 1.160 1.00 89.81 109 THR A C 1
ATOM 762 O O . THR A 1 109 ? -14.026 -6.297 2.145 1.00 89.81 109 THR A O 1
ATOM 765 N N . PRO A 1 110 ? -14.228 -4.710 0.545 1.00 92.94 110 PRO A N 1
ATOM 766 C CA . PRO A 1 110 ? -13.151 -3.875 1.057 1.00 92.94 110 PRO A CA 1
ATOM 767 C C . PRO A 1 110 ? -13.381 -3.477 2.519 1.00 92.94 110 PRO A C 1
ATOM 769 O O . PRO A 1 110 ? -14.432 -2.935 2.862 1.00 92.94 110 PRO A O 1
ATOM 772 N N . VAL A 1 111 ? -12.385 -3.730 3.365 1.00 96.88 111 VAL A N 1
ATOM 773 C CA . VAL A 1 111 ? -12.326 -3.263 4.758 1.00 96.88 111 VAL A CA 1
ATOM 774 C C . VAL A 1 111 ? -12.178 -1.746 4.776 1.00 96.88 111 VAL A C 1
ATOM 776 O O . VAL A 1 111 ? -12.803 -1.068 5.587 1.00 96.88 111 VAL A O 1
ATOM 779 N N . LEU A 1 112 ? -11.374 -1.214 3.854 1.00 98.19 112 LEU A N 1
ATOM 780 C CA . LEU A 1 112 ? -11.158 0.211 3.663 1.00 98.19 112 LEU A CA 1
ATOM 781 C C . LEU A 1 112 ? -11.290 0.571 2.177 1.00 98.19 112 LEU A C 1
ATOM 783 O O . LEU A 1 112 ? -10.714 -0.088 1.312 1.00 98.19 112 LEU A O 1
ATOM 787 N N . THR A 1 113 ? -12.010 1.650 1.878 1.00 97.94 113 THR A N 1
ATOM 788 C CA . THR A 1 113 ? -12.086 2.254 0.538 1.00 97.94 113 THR A CA 1
ATOM 789 C C . THR A 1 113 ? -11.964 3.773 0.632 1.00 97.94 113 THR A C 1
ATOM 791 O O . THR A 1 113 ? -12.234 4.361 1.677 1.00 97.94 113 THR A O 1
ATOM 794 N N . SER A 1 114 ? -11.575 4.422 -0.463 1.00 96.88 114 SER A N 1
ATOM 795 C CA . SER A 1 114 ? -11.682 5.880 -0.590 1.00 96.88 114 SER A CA 1
ATOM 796 C C . SER A 1 114 ? -13.129 6.311 -0.839 1.00 96.88 114 SER A C 1
ATOM 798 O O . SER A 1 114 ? -13.941 5.519 -1.329 1.00 96.88 114 SER A O 1
ATOM 800 N N . ALA A 1 115 ? -13.447 7.559 -0.486 1.00 96.69 115 ALA A N 1
ATOM 801 C CA . ALA A 1 115 ? -14.706 8.192 -0.859 1.00 96.69 115 ALA A CA 1
ATOM 802 C C . ALA A 1 115 ? -14.833 8.363 -2.381 1.00 96.69 115 ALA A C 1
ATOM 804 O O . ALA A 1 115 ? -13.852 8.481 -3.116 1.00 96.69 115 ALA A O 1
ATOM 805 N N . ASP A 1 116 ? -16.075 8.431 -2.853 1.00 94.06 116 ASP A N 1
ATOM 806 C CA . ASP A 1 116 ? -16.378 8.596 -4.272 1.00 94.06 116 ASP A CA 1
ATOM 807 C C . ASP A 1 116 ? -15.813 9.906 -4.823 1.00 94.06 116 ASP A C 1
ATOM 809 O O . ASP A 1 116 ? -16.087 10.994 -4.312 1.00 94.06 116 ASP A O 1
ATOM 813 N N . GLY A 1 117 ? -15.043 9.799 -5.907 1.00 89.88 117 GLY A N 1
ATOM 814 C CA . GLY A 1 117 ? -14.403 10.952 -6.536 1.00 89.88 117 GLY A CA 1
ATOM 815 C C . GLY A 1 117 ? -13.281 11.571 -5.698 1.00 89.88 117 GLY A C 1
ATOM 816 O O . GLY A 1 117 ? -12.907 12.716 -5.957 1.00 89.88 117 GLY A O 1
ATOM 817 N N . ASP A 1 118 ? -12.764 10.856 -4.695 1.00 93.38 118 ASP A N 1
ATOM 818 C CA . ASP A 1 118 ? -11.546 11.224 -3.980 1.00 93.38 118 ASP A CA 1
ATOM 819 C C . ASP A 1 118 ? -10.320 10.716 -4.753 1.00 93.38 118 ASP A C 1
ATOM 821 O O . ASP A 1 118 ? -9.955 9.539 -4.697 1.00 93.38 118 ASP A O 1
ATOM 825 N N . THR A 1 119 ? -9.733 11.594 -5.563 1.00 89.25 119 THR A N 1
ATOM 826 C CA . THR A 1 119 ? -8.683 11.248 -6.532 1.00 89.25 119 THR A CA 1
ATOM 827 C C . THR A 1 119 ? -7.333 11.858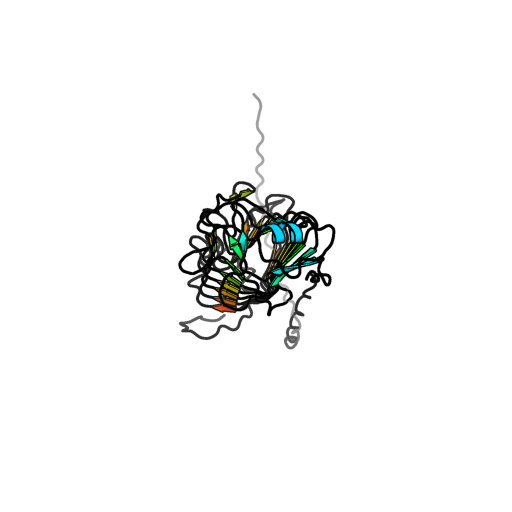 -6.179 1.00 89.25 119 THR A C 1
ATOM 829 O O . THR A 1 119 ? -6.486 11.950 -7.060 1.00 89.25 119 THR A O 1
ATOM 832 N N . THR A 1 120 ? -7.136 12.378 -4.967 1.00 86.44 120 THR A N 1
ATOM 833 C CA . THR A 1 120 ? -5.923 13.138 -4.630 1.00 86.44 120 THR A CA 1
ATOM 834 C C . THR A 1 120 ? -5.293 12.691 -3.323 1.00 86.44 120 THR A C 1
ATOM 836 O O . THR A 1 120 ? -5.971 12.461 -2.324 1.00 86.44 120 THR A O 1
ATOM 839 N N . GLY A 1 121 ? -3.963 12.611 -3.324 1.00 91.12 121 GLY A N 1
ATOM 840 C CA . GLY A 1 121 ? -3.172 12.296 -2.141 1.00 91.12 121 GLY A CA 1
ATOM 841 C C . GLY A 1 121 ? -3.320 10.848 -1.677 1.00 91.12 121 GLY A C 1
ATOM 842 O O . GLY A 1 121 ? -3.592 9.933 -2.454 1.00 91.12 121 GLY A O 1
ATOM 843 N N . GLN A 1 122 ? -3.121 10.656 -0.379 1.00 95.44 122 GLN A N 1
ATOM 844 C CA . GLN A 1 122 ? -2.953 9.365 0.276 1.00 95.44 122 GLN A CA 1
ATOM 845 C C . GLN A 1 122 ? -3.872 9.233 1.488 1.00 95.44 122 GLN A C 1
ATOM 847 O O . GLN A 1 122 ? -4.153 10.234 2.145 1.00 95.44 122 GLN A O 1
ATOM 852 N N . LEU A 1 123 ? -4.300 8.014 1.820 1.00 97.81 123 LEU A N 1
ATOM 853 C CA . LEU A 1 123 ? -5.025 7.762 3.070 1.00 97.81 123 LEU A CA 1
ATOM 854 C C . LEU A 1 123 ? -4.102 7.830 4.287 1.00 97.81 123 LEU A C 1
ATOM 856 O O . LEU A 1 123 ? -4.476 8.407 5.306 1.00 97.81 123 LEU A O 1
ATOM 860 N N . PHE A 1 124 ? -2.893 7.285 4.164 1.00 98.62 124 PHE A N 1
ATOM 861 C CA . PHE A 1 124 ? -1.884 7.278 5.218 1.00 98.62 124 PHE A CA 1
ATOM 862 C C . PHE A 1 124 ? -0.629 8.021 4.774 1.00 98.62 124 PHE A C 1
ATOM 864 O O . PHE A 1 124 ? -0.046 7.715 3.737 1.00 98.62 124 PHE A O 1
ATOM 871 N N . ASP A 1 125 ? -0.185 8.977 5.578 1.00 98.19 125 ASP A N 1
ATOM 872 C CA . ASP A 1 125 ? 1.103 9.642 5.414 1.00 98.19 125 ASP A CA 1
ATOM 873 C C . ASP A 1 125 ? 2.028 9.181 6.538 1.00 98.19 125 ASP A C 1
ATOM 875 O O . ASP A 1 125 ? 1.873 9.577 7.698 1.00 98.19 125 ASP A O 1
ATOM 879 N N . VAL A 1 126 ? 2.935 8.265 6.206 1.00 98.62 126 VAL A N 1
ATOM 880 C CA . VAL A 1 126 ? 3.871 7.665 7.154 1.00 98.62 126 VAL A CA 1
ATOM 881 C C . VAL A 1 126 ? 5.025 8.627 7.351 1.00 98.62 126 VAL A C 1
ATOM 883 O O . VAL A 1 126 ? 5.920 8.732 6.512 1.00 98.62 126 VAL A O 1
ATOM 886 N N . LYS A 1 127 ? 4.965 9.352 8.465 1.00 98.25 127 LYS A N 1
ATOM 887 C CA . LYS A 1 127 ? 5.927 10.391 8.816 1.00 98.25 127 LYS A CA 1
ATOM 888 C C . LYS A 1 127 ? 7.265 9.789 9.215 1.00 98.25 127 LYS A C 1
ATOM 890 O O . LYS A 1 127 ? 7.359 8.614 9.570 1.00 98.25 127 LYS A O 1
ATOM 895 N N . SER A 1 128 ? 8.295 10.627 9.213 1.00 96.69 128 SER A N 1
ATOM 896 C CA . SER A 1 128 ? 9.628 10.246 9.683 1.00 96.69 128 SER A CA 1
ATOM 897 C C . SER A 1 128 ? 9.582 9.599 11.076 1.00 96.69 128 SER A C 1
ATOM 899 O O . SER A 1 128 ? 9.011 10.163 12.011 1.00 96.69 128 SER A O 1
ATOM 901 N N . GLY A 1 129 ? 10.145 8.393 11.205 1.00 96.56 129 GLY A N 1
ATOM 902 C CA . GLY A 1 129 ? 10.130 7.587 12.432 1.00 96.56 129 GLY A CA 1
ATOM 903 C C . GLY A 1 129 ? 8.823 6.827 12.705 1.00 96.56 129 GLY A C 1
ATOM 904 O O . GLY A 1 129 ? 8.820 5.914 13.532 1.00 96.56 129 GLY A O 1
ATOM 905 N N . GLY A 1 130 ? 7.735 7.158 12.004 1.00 98.31 130 GLY A N 1
ATOM 906 C CA . GLY A 1 130 ? 6.477 6.419 12.029 1.00 98.31 130 GLY A CA 1
ATOM 907 C C . GLY A 1 130 ? 6.564 5.112 11.244 1.00 98.31 130 GLY A C 1
ATOM 908 O O . GLY A 1 130 ? 7.364 4.973 10.313 1.00 98.31 130 GLY A O 1
ATOM 909 N N . LYS A 1 131 ? 5.735 4.134 11.624 1.00 98.56 131 LYS A N 1
ATOM 910 C CA . LYS A 1 131 ? 5.706 2.821 10.976 1.00 98.56 131 LYS A CA 1
ATOM 911 C C . LYS A 1 131 ? 4.274 2.351 10.766 1.00 98.56 131 LYS A C 1
ATOM 913 O O . LYS A 1 131 ? 3.505 2.290 11.718 1.00 98.56 131 LYS A O 1
ATOM 918 N N . LEU A 1 132 ? 3.927 1.987 9.541 1.00 98.75 132 LEU A N 1
ATOM 919 C CA . LEU A 1 132 ? 2.629 1.427 9.184 1.00 98.75 132 LEU A CA 1
ATOM 920 C C . LEU A 1 132 ? 2.794 -0.033 8.772 1.00 98.75 132 LEU A C 1
ATOM 922 O O . LEU A 1 132 ? 3.429 -0.314 7.761 1.00 98.75 132 LEU A O 1
ATOM 926 N N . ILE A 1 133 ? 2.209 -0.957 9.524 1.00 98.50 133 ILE A N 1
ATOM 927 C CA . ILE A 1 133 ? 2.275 -2.390 9.236 1.00 98.50 133 ILE A CA 1
ATOM 928 C C . ILE A 1 133 ? 0.873 -2.885 8.895 1.00 98.50 133 ILE A C 1
ATOM 930 O O . ILE A 1 133 ? -0.027 -2.819 9.727 1.00 98.50 133 ILE A O 1
ATOM 934 N N . VAL A 1 134 ? 0.674 -3.354 7.666 1.00 98.38 134 VAL A N 1
ATOM 935 C CA . VAL A 1 134 ? -0.609 -3.858 7.169 1.00 98.38 134 VAL A CA 1
ATOM 936 C C . VAL A 1 134 ? -0.621 -5.377 7.229 1.00 98.38 134 VAL A C 1
ATOM 938 O O . VAL A 1 134 ? 0.170 -6.052 6.565 1.00 98.38 134 VAL A O 1
ATOM 941 N N . GLY A 1 135 ? -1.559 -5.891 8.013 1.00 97.12 135 GLY A N 1
ATOM 942 C CA . GLY A 1 135 ? -1.703 -7.298 8.328 1.00 97.12 135 GLY A CA 1
ATOM 943 C C . GLY A 1 135 ? -0.770 -7.745 9.450 1.00 97.12 135 GLY A C 1
ATOM 944 O O . GLY A 1 135 ? 0.420 -7.416 9.465 1.00 97.12 135 GLY A O 1
ATOM 945 N N . ALA A 1 136 ? -1.307 -8.519 10.393 1.00 96.31 136 ALA A N 1
ATOM 946 C CA . ALA A 1 136 ? -0.498 -9.126 11.450 1.00 96.31 136 ALA A CA 1
ATOM 947 C C . ALA A 1 136 ? 0.493 -10.161 10.888 1.00 96.31 136 ALA A C 1
ATOM 949 O O . ALA A 1 136 ? 1.621 -10.271 11.364 1.00 96.31 136 ALA A O 1
ATOM 950 N N . ASP A 1 137 ? 0.081 -10.880 9.842 1.00 96.06 137 ASP A N 1
ATOM 951 C CA . ASP A 1 137 ? 0.861 -11.897 9.143 1.00 96.06 137 ASP A CA 1
ATOM 952 C C . ASP A 1 137 ? 0.344 -12.101 7.700 1.00 96.06 137 ASP A C 1
ATOM 954 O O . ASP A 1 137 ? -0.536 -11.376 7.227 1.00 96.06 137 ASP A O 1
ATOM 958 N N . ALA A 1 138 ? 0.886 -13.099 6.995 1.00 93.88 138 ALA A N 1
ATOM 959 C CA . ALA A 1 138 ? 0.516 -13.444 5.619 1.00 93.88 138 ALA A CA 1
ATOM 960 C C . ALA A 1 138 ? -0.940 -13.908 5.434 1.00 93.88 138 ALA A C 1
ATOM 962 O O . ALA A 1 138 ? -1.463 -13.873 4.319 1.00 93.88 138 ALA A O 1
ATOM 963 N N . ASN A 1 139 ? -1.608 -14.342 6.503 1.00 93.81 139 ASN A N 1
ATOM 964 C CA . ASN A 1 139 ? -2.987 -14.811 6.478 1.00 93.81 139 ASN A CA 1
ATOM 965 C C . ASN A 1 139 ? -4.005 -13.711 6.782 1.00 93.81 139 ASN A C 1
ATOM 967 O O . ASN A 1 139 ? -5.202 -13.975 6.615 1.00 93.81 139 ASN A O 1
ATOM 971 N N . ASP A 1 140 ? -3.564 -12.518 7.191 1.00 95.00 140 ASP A N 1
ATOM 972 C CA . ASP A 1 140 ? -4.447 -11.391 7.485 1.00 95.00 140 ASP A CA 1
ATOM 973 C C . ASP A 1 140 ? -5.351 -11.059 6.284 1.00 95.00 140 ASP A C 1
ATOM 975 O O . ASP A 1 140 ? -4.959 -11.165 5.114 1.00 95.00 140 ASP A O 1
ATOM 979 N N . LYS A 1 141 ? -6.603 -10.707 6.584 1.00 96.00 141 LYS A N 1
ATOM 980 C CA . LYS A 1 141 ? -7.673 -10.479 5.606 1.00 96.00 141 LYS A CA 1
ATOM 981 C C . LYS A 1 141 ? -7.935 -9.004 5.337 1.00 96.00 141 LYS A C 1
ATOM 983 O O . LYS A 1 141 ? -8.908 -8.690 4.656 1.00 96.00 141 LYS A O 1
ATOM 988 N N . PHE A 1 142 ? -7.087 -8.100 5.830 1.00 97.56 142 PHE A N 1
ATOM 989 C CA . PHE A 1 142 ? -7.220 -6.675 5.564 1.00 97.56 142 PHE A CA 1
ATOM 990 C C . PHE A 1 142 ? -7.335 -6.426 4.060 1.00 97.56 142 PHE A C 1
ATOM 992 O O . PHE A 1 142 ? -6.509 -6.897 3.279 1.00 97.56 142 PHE A O 1
ATOM 999 N N . THR A 1 143 ? -8.356 -5.687 3.634 1.00 97.81 143 THR A N 1
ATOM 1000 C CA . THR A 1 143 ? -8.536 -5.361 2.222 1.00 97.81 143 THR A CA 1
ATOM 1001 C C . THR A 1 143 ? -8.667 -3.861 2.013 1.00 97.81 143 THR A C 1
ATOM 1003 O O . THR A 1 143 ? -9.510 -3.201 2.619 1.00 97.81 143 THR A O 1
ATOM 1006 N N . TYR A 1 144 ? -7.839 -3.323 1.120 1.00 98.19 144 TYR A N 1
ATOM 1007 C CA . TYR A 1 144 ? -7.978 -1.964 0.622 1.00 98.19 144 TYR A CA 1
ATOM 1008 C C . TYR A 1 144 ? -8.388 -1.976 -0.845 1.00 98.19 144 TYR A C 1
ATOM 1010 O O . TYR A 1 144 ? -7.769 -2.639 -1.681 1.00 98.19 144 TYR A O 1
ATOM 1018 N N . GLY A 1 145 ? -9.401 -1.184 -1.166 1.00 97.31 145 GLY A N 1
ATOM 1019 C CA . GLY A 1 145 ? -9.685 -0.806 -2.536 1.00 97.31 145 GLY A CA 1
ATOM 1020 C C . GLY A 1 145 ? -11.155 -0.851 -2.885 1.00 97.31 145 GLY A C 1
ATOM 1021 O O . GLY A 1 145 ? -12.012 -0.609 -2.042 1.00 97.31 145 GLY A O 1
ATOM 1022 N N . GLY A 1 146 ? -11.434 -1.106 -4.158 1.00 96.56 146 GLY A N 1
ATOM 1023 C CA . GLY A 1 146 ? -12.777 -1.035 -4.706 1.00 96.56 146 GLY A CA 1
ATOM 1024 C C . GLY A 1 146 ? -13.372 -2.390 -5.072 1.00 96.56 146 GLY A C 1
ATOM 1025 O O . GLY A 1 146 ? -12.985 -3.472 -4.617 1.00 96.56 146 GLY A O 1
ATOM 1026 N N . THR A 1 147 ? -14.333 -2.307 -5.975 1.00 96.19 147 THR A N 1
ATOM 1027 C CA . THR A 1 147 ? -14.951 -3.429 -6.672 1.00 96.19 147 THR A CA 1
ATOM 1028 C C . THR A 1 147 ? -14.700 -3.290 -8.169 1.00 96.19 147 THR A C 1
ATOM 1030 O O . THR A 1 147 ? -14.286 -2.234 -8.645 1.00 96.19 147 THR A O 1
ATOM 1033 N N . LYS A 1 148 ? -14.999 -4.343 -8.931 1.00 95.19 148 LYS A N 1
ATOM 1034 C CA . LYS A 1 148 ? -14.882 -4.326 -10.393 1.00 95.19 148 LYS A CA 1
ATOM 1035 C C . LYS A 1 148 ? -15.669 -3.182 -11.043 1.00 95.19 148 LYS A C 1
ATOM 1037 O O . LYS A 1 148 ? -15.199 -2.602 -12.015 1.00 95.19 148 LYS A O 1
ATOM 1042 N N . ASP A 1 149 ? -16.840 -2.864 -10.497 1.00 95.31 149 ASP A N 1
ATOM 1043 C CA . ASP A 1 149 ? -17.737 -1.845 -11.050 1.00 95.31 149 ASP A CA 1
ATOM 1044 C C . ASP A 1 149 ? -17.451 -0.444 -10.492 1.00 95.31 149 ASP A C 1
ATOM 1046 O O . ASP A 1 149 ? -17.977 0.551 -10.989 1.00 95.31 149 ASP A O 1
ATOM 1050 N N . LYS A 1 150 ? -16.629 -0.358 -9.440 1.00 95.31 150 LYS A N 1
ATOM 1051 C CA . LYS A 1 150 ? -16.334 0.885 -8.732 1.00 95.31 150 LYS A CA 1
ATOM 1052 C C . LYS A 1 150 ? -14.974 0.804 -8.056 1.00 95.31 150 LYS A C 1
ATOM 1054 O O . LYS A 1 150 ? -14.859 0.250 -6.960 1.00 95.31 150 LYS A O 1
ATOM 1059 N N . THR A 1 151 ? -13.958 1.338 -8.719 1.00 95.62 151 THR A N 1
ATOM 1060 C CA . THR A 1 151 ? -12.580 1.327 -8.227 1.00 95.62 151 THR A CA 1
ATOM 1061 C C . THR A 1 151 ? -12.361 2.394 -7.155 1.00 95.62 151 THR A C 1
ATOM 1063 O O . THR A 1 151 ? -13.029 3.427 -7.142 1.00 95.62 151 THR A O 1
ATOM 1066 N N . ALA A 1 152 ? -11.431 2.135 -6.235 1.00 96.12 152 ALA A N 1
ATOM 1067 C CA . ALA A 1 152 ? -10.949 3.150 -5.302 1.00 96.12 152 ALA A CA 1
ATOM 1068 C C . ALA A 1 152 ? -9.892 4.012 -6.000 1.00 96.12 152 ALA A C 1
ATOM 1070 O O . ALA A 1 152 ? -9.028 3.486 -6.704 1.00 96.12 152 ALA A O 1
ATOM 1071 N N . THR A 1 153 ? -9.953 5.328 -5.810 1.00 94.62 153 THR A N 1
ATOM 1072 C CA . THR A 1 153 ? -9.181 6.282 -6.625 1.00 94.62 153 THR A CA 1
ATOM 1073 C C . THR A 1 153 ? -8.069 7.009 -5.884 1.00 94.62 153 THR A C 1
ATOM 1075 O O . THR A 1 153 ? -7.269 7.703 -6.512 1.00 94.62 153 THR A O 1
ATOM 1078 N N . ARG A 1 154 ? -7.982 6.832 -4.565 1.00 93.81 154 ARG A N 1
ATOM 1079 C CA . ARG A 1 154 ? -6.933 7.428 -3.736 1.00 93.81 154 ARG A CA 1
ATOM 1080 C C . ARG A 1 154 ? -5.785 6.460 -3.488 1.00 93.81 154 ARG A C 1
ATOM 1082 O O . ARG A 1 154 ? -6.003 5.252 -3.352 1.00 93.81 154 ARG A O 1
ATOM 1089 N N . ARG A 1 155 ? -4.566 6.985 -3.374 1.00 95.25 155 ARG A N 1
ATOM 1090 C CA . ARG A 1 155 ? -3.410 6.183 -2.966 1.00 95.25 155 ARG A CA 1
ATOM 1091 C C . ARG A 1 155 ? -3.596 5.685 -1.537 1.00 95.25 155 ARG A C 1
ATOM 1093 O O . ARG A 1 155 ? -4.101 6.412 -0.683 1.00 95.25 155 ARG A O 1
ATOM 1100 N N . PHE A 1 156 ? -3.153 4.465 -1.252 1.00 98.06 156 PHE A N 1
ATOM 1101 C CA . PHE A 1 156 ? -3.196 3.963 0.119 1.00 98.06 156 PHE A CA 1
ATOM 1102 C C . PHE A 1 156 ? -2.221 4.723 1.031 1.00 98.06 156 PHE A C 1
ATOM 1104 O O . PHE A 1 156 ? -2.651 5.308 2.022 1.00 98.06 156 PHE A O 1
ATOM 1111 N N . ALA A 1 157 ? -0.934 4.774 0.684 1.00 98.19 157 ALA A N 1
ATOM 1112 C CA . ALA A 1 157 ? 0.091 5.364 1.534 1.00 98.19 157 ALA A CA 1
ATOM 1113 C C . ALA A 1 157 ? 1.140 6.199 0.785 1.00 98.19 157 ALA A C 1
ATOM 1115 O O . ALA A 1 157 ? 1.513 5.919 -0.357 1.00 98.19 157 ALA A O 1
ATOM 1116 N N . ARG A 1 158 ? 1.664 7.203 1.487 1.00 96.94 158 ARG A N 1
ATOM 1117 C CA . ARG A 1 158 ? 2.914 7.905 1.187 1.00 96.94 158 ARG A CA 1
ATOM 1118 C C . ARG A 1 158 ? 3.883 7.658 2.340 1.00 96.94 158 ARG A C 1
ATOM 1120 O O . ARG A 1 158 ? 3.465 7.699 3.494 1.00 96.94 158 ARG A O 1
ATOM 1127 N N . ILE A 1 159 ? 5.145 7.376 2.037 1.00 97.25 159 ILE A N 1
ATOM 1128 C CA . ILE A 1 159 ? 6.170 7.050 3.036 1.00 97.25 159 ILE A CA 1
ATOM 1129 C C . ILE A 1 159 ? 7.248 8.122 2.970 1.00 97.25 159 ILE A C 1
ATOM 1131 O O . ILE A 1 159 ? 7.934 8.229 1.960 1.00 97.25 159 ILE A O 1
ATOM 1135 N N . GLU A 1 160 ? 7.384 8.928 4.017 1.00 95.75 160 GLU A N 1
ATOM 1136 C CA . GLU A 1 160 ? 8.426 9.950 4.100 1.00 95.75 160 GLU A CA 1
ATOM 1137 C C . GLU A 1 160 ? 9.796 9.356 4.432 1.00 95.75 160 GLU A C 1
ATOM 1139 O O . GLU A 1 160 ? 9.926 8.195 4.824 1.00 95.75 160 GLU A O 1
ATOM 1144 N N . GLU A 1 161 ? 10.829 10.186 4.320 1.00 93.25 161 GLU A N 1
ATOM 1145 C CA . GLU A 1 161 ? 12.185 9.849 4.734 1.00 93.25 161 GLU A CA 1
ATOM 1146 C C . GLU A 1 161 ? 12.214 9.308 6.175 1.00 93.25 161 GLU A C 1
ATOM 1148 O O . GLU A 1 161 ? 11.690 9.921 7.112 1.00 93.25 161 GLU A O 1
ATOM 1153 N N . ASN A 1 162 ? 12.839 8.142 6.357 1.00 94.88 162 ASN A N 1
ATOM 1154 C CA . ASN A 1 162 ? 12.880 7.375 7.612 1.00 94.88 162 ASN A CA 1
ATOM 1155 C C . ASN A 1 162 ? 11.518 6.867 8.134 1.00 94.88 162 ASN A C 1
ATOM 1157 O O . ASN A 1 162 ? 11.452 6.335 9.244 1.00 94.88 162 ASN A O 1
ATOM 1161 N N . GLY A 1 163 ? 10.431 7.027 7.379 1.00 97.94 163 GLY A N 1
ATOM 1162 C CA . GLY A 1 163 ? 9.180 6.308 7.608 1.00 97.94 163 GLY A CA 1
ATOM 1163 C C . GLY A 1 163 ? 9.292 4.857 7.133 1.00 97.94 163 GLY A C 1
ATOM 1164 O O . GLY A 1 163 ? 10.090 4.544 6.244 1.00 97.94 163 GLY A O 1
ATOM 1165 N N . VAL A 1 164 ? 8.494 3.958 7.714 1.00 98.44 164 VAL A N 1
ATOM 1166 C CA . VAL A 1 164 ? 8.449 2.548 7.290 1.00 98.44 164 VAL A CA 1
ATOM 1167 C C . VAL A 1 164 ? 7.025 2.111 6.992 1.00 98.44 164 VAL A C 1
ATOM 1169 O O . VAL A 1 164 ? 6.144 2.246 7.834 1.00 98.44 164 VAL A O 1
ATOM 1172 N N . MET A 1 165 ? 6.800 1.515 5.828 1.00 98.50 165 MET A N 1
ATOM 1173 C CA . MET A 1 165 ? 5.595 0.742 5.557 1.00 98.50 165 MET A CA 1
ATOM 1174 C C . MET A 1 165 ? 5.962 -0.722 5.356 1.00 98.50 165 MET A C 1
ATOM 1176 O O . MET A 1 165 ? 6.879 -1.040 4.604 1.00 98.50 165 MET A O 1
ATOM 1180 N N . GLN A 1 166 ? 5.216 -1.614 5.996 1.00 98.44 166 GLN A N 1
ATOM 1181 C CA . GLN A 1 166 ? 5.345 -3.052 5.823 1.00 98.44 166 GLN A CA 1
ATOM 1182 C C . GLN A 1 166 ? 3.991 -3.660 5.473 1.00 98.44 166 GLN A C 1
ATOM 1184 O O . GLN A 1 166 ? 2.989 -3.359 6.115 1.00 98.44 166 GLN A O 1
ATOM 1189 N N . VAL A 1 167 ? 3.958 -4.525 4.466 1.00 98.31 167 VAL A N 1
ATOM 1190 C CA . VAL A 1 167 ? 2.782 -5.311 4.090 1.00 98.31 167 VAL A CA 1
ATOM 1191 C C . VAL A 1 167 ? 3.101 -6.774 4.340 1.00 98.31 167 VAL A C 1
ATOM 1193 O O . VAL A 1 167 ? 3.890 -7.369 3.609 1.00 98.31 167 VAL A O 1
ATOM 1196 N N . ASN A 1 168 ? 2.489 -7.336 5.380 1.00 97.81 168 ASN A N 1
ATOM 1197 C CA . ASN A 1 168 ? 2.622 -8.754 5.701 1.00 97.81 168 ASN A CA 1
ATOM 1198 C C . ASN A 1 168 ? 1.606 -9.607 4.952 1.00 97.81 168 ASN A C 1
ATOM 1200 O O . ASN A 1 168 ? 1.906 -10.737 4.588 1.00 97.81 168 ASN A O 1
ATOM 1204 N N . GLY A 1 169 ? 0.412 -9.066 4.712 1.00 95.75 169 GLY A N 1
ATOM 1205 C CA . GLY A 1 169 ? -0.709 -9.787 4.125 1.00 95.75 169 GLY A CA 1
ATOM 1206 C C . GLY A 1 169 ? -1.793 -8.845 3.613 1.00 95.75 169 GLY A C 1
ATOM 1207 O O . GLY A 1 169 ? -1.552 -7.663 3.361 1.00 95.75 169 GLY A O 1
ATOM 1208 N N . GLY A 1 170 ? -3.003 -9.375 3.453 1.00 96.75 170 GLY A N 1
ATOM 1209 C CA . GLY A 1 170 ? -4.146 -8.617 2.955 1.00 96.75 170 GLY A CA 1
ATOM 1210 C C . GLY A 1 170 ? -4.257 -8.544 1.429 1.00 96.75 170 GLY A C 1
ATOM 1211 O O . GLY A 1 170 ? -3.537 -9.205 0.679 1.00 96.75 170 GLY A O 1
ATOM 1212 N N . THR A 1 171 ? -5.237 -7.779 0.948 1.00 97.88 171 THR A N 1
ATOM 1213 C CA . THR A 1 171 ? -5.534 -7.608 -0.481 1.00 97.88 171 THR A CA 1
ATOM 1214 C C . THR A 1 171 ? -5.709 -6.141 -0.849 1.00 97.88 171 THR A C 1
ATOM 1216 O O . THR A 1 171 ? -6.569 -5.453 -0.310 1.00 97.88 171 THR A O 1
ATOM 1219 N N . PHE A 1 172 ? -4.955 -5.690 -1.842 1.00 98.38 172 PHE A N 1
ATOM 1220 C CA . PHE A 1 172 ? -5.077 -4.389 -2.483 1.00 98.38 172 PHE A CA 1
ATOM 1221 C C . PHE A 1 172 ? -5.650 -4.617 -3.875 1.00 98.38 172 PHE A C 1
ATOM 1223 O O . PHE A 1 172 ? -5.002 -5.259 -4.705 1.00 98.38 172 PHE A O 1
ATOM 1230 N N . ARG A 1 173 ? -6.882 -4.166 -4.135 1.00 97.75 173 ARG A N 1
ATOM 1231 C CA . ARG A 1 173 ? -7.534 -4.498 -5.407 1.00 97.75 173 ARG A CA 1
ATOM 1232 C C . ARG A 1 173 ? -8.474 -3.450 -5.964 1.00 97.75 173 ARG A C 1
ATOM 1234 O O . ARG A 1 173 ? -9.092 -2.706 -5.209 1.00 97.75 173 ARG A O 1
ATOM 1241 N 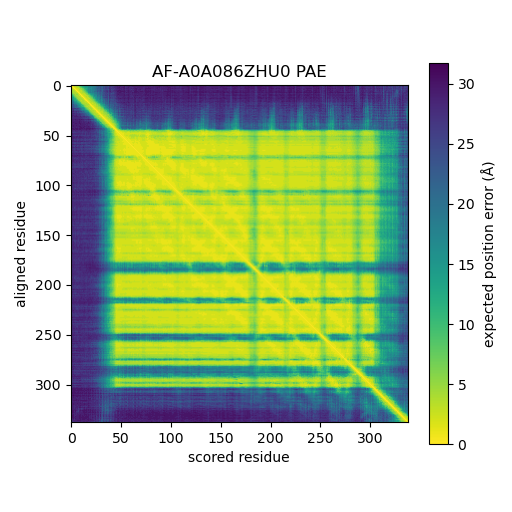N . TYR A 1 174 ? -8.643 -3.468 -7.286 1.00 97.44 174 TYR A N 1
ATOM 1242 C CA . TYR A 1 174 ? -9.523 -2.537 -8.001 1.00 97.44 174 TYR A CA 1
ATOM 1243 C C . TYR A 1 174 ? -9.216 -1.088 -7.613 1.00 97.44 174 TYR A C 1
ATOM 1245 O O . TYR A 1 174 ? -10.078 -0.350 -7.125 1.00 97.44 174 TYR A O 1
ATOM 1253 N N . LEU A 1 175 ? -7.947 -0.721 -7.777 1.00 96.81 175 LEU A N 1
ATOM 1254 C CA . LEU A 1 175 ? -7.450 0.628 -7.546 1.00 96.81 175 LEU A CA 1
ATOM 1255 C C . LEU A 1 175 ? -7.258 1.303 -8.900 1.00 96.81 175 LEU A C 1
ATOM 1257 O O . LEU A 1 175 ? -6.696 0.699 -9.808 1.00 96.81 175 LEU A O 1
ATOM 1261 N N . THR A 1 176 ? -7.699 2.547 -9.037 1.00 94.81 176 THR A N 1
ATOM 1262 C CA . THR A 1 176 ? -7.434 3.370 -10.221 1.00 94.81 176 THR A CA 1
ATOM 1263 C C . THR A 1 176 ? -6.932 4.727 -9.770 1.00 94.81 176 THR A C 1
ATOM 1265 O O . THR A 1 176 ? -7.721 5.638 -9.528 1.00 94.81 176 THR A O 1
ATOM 1268 N N . VAL A 1 177 ? -5.617 4.865 -9.637 1.00 90.62 177 VAL A N 1
ATOM 1269 C CA . VAL A 1 177 ? -5.011 6.112 -9.162 1.00 90.62 177 VAL A CA 1
ATOM 1270 C C . VAL A 1 177 ? -4.504 6.907 -10.359 1.00 90.62 177 VAL A C 1
ATOM 1272 O O . VAL A 1 177 ? -3.537 6.537 -11.022 1.00 90.62 177 VAL A O 1
ATOM 1275 N N . ASN A 1 178 ? -5.210 8.003 -10.634 1.00 82.69 178 ASN A N 1
ATOM 1276 C CA . ASN A 1 178 ? -4.908 8.980 -11.683 1.00 82.69 178 ASN A CA 1
ATOM 1277 C C . ASN A 1 178 ? -4.712 10.374 -11.076 1.00 82.69 178 ASN A C 1
ATOM 1279 O O . ASN A 1 178 ? -5.060 11.379 -11.700 1.00 82.69 178 ASN A O 1
ATOM 1283 N N . ASP A 1 179 ? -4.242 10.429 -9.831 1.00 74.62 179 ASP A N 1
ATOM 1284 C CA . ASP A 1 179 ? -3.964 11.693 -9.170 1.00 74.62 179 ASP A CA 1
ATOM 1285 C C . ASP A 1 179 ? -2.949 12.508 -9.977 1.00 74.62 179 ASP A C 1
ATOM 1287 O O . ASP A 1 179 ? -2.181 11.979 -10.793 1.00 74.62 179 ASP A O 1
ATOM 1291 N N . LEU A 1 180 ? -2.990 13.833 -9.791 1.00 62.31 180 LEU A N 1
ATOM 1292 C CA . LEU A 1 180 ? -1.944 14.674 -10.347 1.00 62.31 180 LEU A CA 1
ATOM 1293 C C . LEU A 1 180 ? -0.632 14.181 -9.736 1.00 62.31 180 LEU A C 1
ATOM 1295 O O . LEU A 1 180 ? -0.512 14.205 -8.510 1.00 62.31 180 LEU A O 1
ATOM 1299 N N . PRO A 1 181 ? 0.309 13.701 -10.560 1.00 59.97 181 PRO A N 1
ATOM 1300 C CA . PRO A 1 181 ? 1.543 13.140 -10.052 1.00 59.97 181 PRO A CA 1
ATOM 1301 C C . PRO A 1 181 ? 2.224 14.159 -9.145 1.00 59.97 181 PRO A C 1
ATOM 1303 O O . PRO A 1 181 ? 2.294 15.349 -9.479 1.00 59.97 181 PRO A O 1
ATOM 1306 N N . GLU A 1 182 ? 2.717 13.700 -7.995 1.00 63.34 182 GLU A N 1
ATOM 1307 C CA . GLU A 1 182 ? 3.520 14.564 -7.142 1.00 63.34 182 GLU A CA 1
ATOM 1308 C C . GLU A 1 182 ? 4.746 14.963 -7.966 1.00 63.34 182 GLU A C 1
ATOM 1310 O O . GLU A 1 182 ? 5.455 14.114 -8.512 1.00 63.34 182 GLU A O 1
ATOM 1315 N N . THR A 1 183 ? 4.953 16.272 -8.139 1.00 57.50 183 THR A N 1
ATOM 1316 C CA . THR A 1 183 ? 6.151 16.773 -8.811 1.00 57.50 183 THR A CA 1
ATOM 1317 C C . THR A 1 183 ? 7.309 16.629 -7.842 1.00 57.50 183 THR A C 1
ATOM 1319 O O . THR A 1 183 ? 7.664 17.556 -7.113 1.00 57.50 183 THR A O 1
ATOM 1322 N N . VAL A 1 184 ? 7.887 15.440 -7.830 1.00 53.81 184 VAL A N 1
ATOM 1323 C CA . VAL A 1 184 ? 9.107 15.133 -7.108 1.00 53.81 184 VAL A CA 1
ATOM 1324 C C . VAL A 1 184 ? 10.206 15.139 -8.162 1.00 53.81 184 VAL A C 1
ATOM 1326 O O . VAL A 1 184 ? 10.126 14.415 -9.144 1.00 53.81 184 VAL A O 1
ATOM 1329 N N . SER A 1 185 ? 11.169 16.057 -8.041 1.00 52.28 185 SER A N 1
ATOM 1330 C CA . SER A 1 185 ? 12.353 16.105 -8.921 1.00 52.28 185 SER A CA 1
ATOM 1331 C C . SER A 1 185 ? 12.059 16.014 -10.438 1.00 52.28 185 SER A C 1
ATOM 1333 O O . SER A 1 185 ? 12.426 15.059 -11.099 1.00 52.28 185 SER A O 1
ATOM 1335 N N . LYS A 1 186 ? 11.446 17.044 -11.053 1.00 52.81 186 LYS A N 1
ATOM 1336 C CA . LYS A 1 186 ? 11.217 17.179 -12.525 1.00 52.81 186 LYS A CA 1
ATOM 1337 C C . LYS A 1 186 ? 10.417 16.058 -13.209 1.00 52.81 186 LYS A C 1
ATOM 1339 O O . LYS A 1 186 ? 10.082 16.212 -14.386 1.00 52.81 186 LYS A O 1
ATOM 1344 N N . GLN A 1 187 ? 10.111 14.972 -12.516 1.00 59.94 187 GLN A N 1
ATOM 1345 C CA . GLN A 1 187 ? 9.337 13.860 -13.013 1.00 59.94 187 GLN A CA 1
ATOM 1346 C C . GLN A 1 187 ? 8.081 13.713 -12.169 1.00 59.94 187 GLN A C 1
ATOM 1348 O O . GLN A 1 187 ? 7.961 14.181 -11.043 1.00 59.94 187 GLN A O 1
ATOM 1353 N N . ASN A 1 188 ? 7.090 13.141 -12.815 1.00 71.25 188 ASN A N 1
ATOM 1354 C CA . ASN A 1 188 ? 5.772 12.962 -12.272 1.00 71.25 188 ASN A CA 1
ATOM 1355 C C . ASN A 1 188 ? 5.714 11.541 -11.710 1.00 71.25 188 ASN A C 1
ATOM 1357 O O . ASN A 1 188 ? 5.884 10.590 -12.478 1.00 71.25 188 ASN A O 1
ATOM 1361 N N . GLU A 1 189 ? 5.513 11.395 -10.401 1.00 80.62 189 GLU A N 1
ATOM 1362 C CA . GLU A 1 189 ? 5.393 10.084 -9.760 1.00 80.62 189 GLU A CA 1
ATOM 1363 C C . GLU A 1 189 ? 4.026 9.873 -9.130 1.00 80.62 189 GLU A C 1
ATOM 1365 O O . GLU A 1 189 ? 3.431 10.777 -8.539 1.00 80.62 189 GLU A O 1
ATOM 1370 N N . THR A 1 190 ? 3.537 8.643 -9.248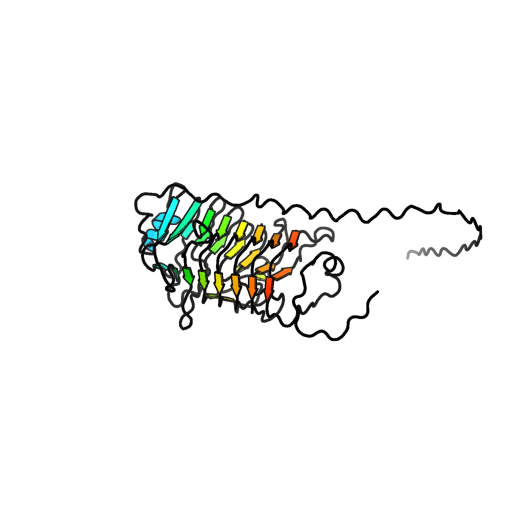 1.00 86.94 190 THR A N 1
ATOM 1371 C CA . THR A 1 190 ? 2.420 8.160 -8.448 1.00 86.94 190 THR A CA 1
ATOM 1372 C C . THR A 1 190 ? 2.534 6.659 -8.232 1.00 86.94 190 THR A C 1
ATOM 1374 O O . THR A 1 190 ? 3.276 5.952 -8.905 1.00 86.94 190 THR A O 1
ATOM 1377 N N . ALA A 1 191 ? 1.746 6.159 -7.301 1.00 93.12 191 ALA A N 1
ATOM 1378 C CA . ALA A 1 191 ? 1.536 4.748 -7.073 1.00 93.12 191 ALA A CA 1
ATOM 1379 C C . ALA A 1 191 ? 0.130 4.560 -6.527 1.00 93.12 191 ALA A C 1
ATOM 1381 O O . ALA A 1 191 ? -0.416 5.467 -5.892 1.00 93.12 191 ALA A O 1
ATOM 1382 N N . ALA A 1 192 ? -0.446 3.380 -6.732 1.00 94.94 192 ALA A N 1
ATOM 1383 C CA . ALA A 1 192 ? -1.757 3.093 -6.167 1.00 94.94 192 ALA A CA 1
ATOM 1384 C C . ALA A 1 192 ? -1.691 2.694 -4.689 1.00 94.94 192 ALA A C 1
ATOM 1386 O O . ALA A 1 192 ? -2.557 3.078 -3.901 1.00 94.94 192 ALA A O 1
ATOM 1387 N N . VAL A 1 193 ? -0.666 1.930 -4.299 1.00 97.56 193 VAL A N 1
ATOM 1388 C CA . VAL A 1 193 ? -0.522 1.447 -2.922 1.00 97.56 193 VAL A CA 1
ATOM 1389 C C . VAL A 1 193 ? 0.468 2.303 -2.151 1.00 97.56 193 VAL A C 1
ATOM 1391 O O . VAL A 1 193 ? 0.068 2.930 -1.178 1.00 97.56 193 VAL A O 1
ATOM 1394 N N . ALA A 1 194 ? 1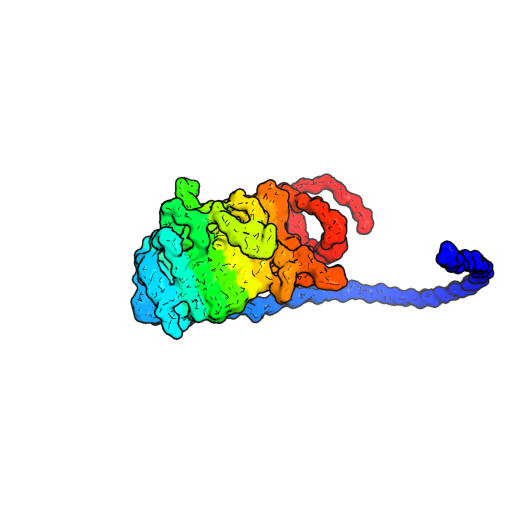.729 2.376 -2.570 1.00 97.25 194 ALA A N 1
ATOM 1395 C CA . ALA A 1 194 ? 2.742 3.101 -1.805 1.00 97.25 194 ALA A CA 1
ATOM 1396 C C . ALA A 1 194 ? 3.632 3.963 -2.698 1.00 97.25 194 ALA A C 1
ATOM 1398 O O . ALA A 1 194 ? 4.260 3.455 -3.626 1.00 97.25 194 ALA A O 1
ATOM 1399 N N . LEU A 1 195 ? 3.698 5.258 -2.381 1.00 94.56 195 LEU A N 1
ATOM 1400 C CA . LEU A 1 195 ? 4.719 6.173 -2.889 1.00 94.56 195 LEU A CA 1
ATOM 1401 C C . LEU A 1 195 ? 5.799 6.331 -1.812 1.00 94.56 195 LEU A C 1
ATOM 1403 O O . LEU A 1 195 ? 5.544 6.939 -0.771 1.00 94.56 195 LEU A O 1
ATOM 1407 N N . ASN A 1 196 ? 6.977 5.756 -2.045 1.00 94.31 196 ASN A N 1
ATOM 1408 C CA . ASN A 1 196 ? 8.111 5.833 -1.132 1.00 94.31 196 ASN A CA 1
ATOM 1409 C C . ASN A 1 196 ? 9.001 7.034 -1.467 1.00 94.31 196 ASN A C 1
ATOM 1411 O O . ASN A 1 196 ? 9.540 7.109 -2.563 1.00 94.31 196 ASN A O 1
ATOM 1415 N N . MET A 1 197 ? 9.164 7.952 -0.520 1.00 91.94 197 MET A N 1
ATOM 1416 C CA . MET A 1 197 ? 9.855 9.236 -0.673 1.00 91.94 197 MET A CA 1
ATOM 1417 C C . MET A 1 197 ? 11.118 9.272 0.198 1.00 91.94 197 MET A C 1
ATOM 1419 O O . MET A 1 197 ? 11.259 10.137 1.064 1.00 91.94 197 MET A O 1
ATOM 1423 N N . GLY A 1 198 ? 12.008 8.289 0.034 1.00 90.50 198 GLY A N 1
ATOM 1424 C CA . GLY A 1 198 ? 13.201 8.136 0.876 1.00 90.50 198 GLY A CA 1
ATOM 1425 C C . GLY A 1 198 ? 13.009 7.269 2.126 1.00 90.50 198 GLY A C 1
ATOM 1426 O O . GLY A 1 198 ? 13.939 7.132 2.920 1.00 90.50 198 GLY A O 1
ATOM 1427 N N . GLY A 1 199 ? 11.825 6.693 2.333 1.00 95.06 199 GLY A N 1
ATOM 1428 C CA . GLY A 1 199 ? 11.531 5.783 3.440 1.00 95.06 199 GLY A CA 1
ATOM 1429 C C . GLY A 1 199 ? 11.892 4.325 3.144 1.00 95.06 199 GLY A C 1
ATOM 1430 O O . GLY A 1 199 ? 12.703 4.011 2.267 1.00 95.06 199 GLY A O 1
ATOM 1431 N N . THR A 1 200 ? 11.277 3.410 3.893 1.00 96.44 200 THR A N 1
ATOM 1432 C CA . THR A 1 200 ? 11.412 1.959 3.704 1.00 96.44 200 THR A CA 1
ATOM 1433 C C . THR A 1 200 ? 10.055 1.317 3.425 1.00 96.44 200 THR A C 1
ATOM 1435 O O . THR A 1 200 ? 9.130 1.449 4.221 1.00 96.44 200 THR A O 1
ATOM 1438 N N . LEU A 1 201 ? 9.951 0.578 2.323 1.00 97.75 201 LEU A N 1
ATOM 1439 C CA . LEU A 1 201 ? 8.815 -0.270 1.977 1.00 97.75 201 LEU A CA 1
ATOM 1440 C C . LEU A 1 201 ? 9.231 -1.745 2.026 1.00 97.75 201 LEU A C 1
ATOM 1442 O O . LEU A 1 201 ? 10.150 -2.162 1.324 1.00 97.75 201 LEU A O 1
ATOM 1446 N N . LEU A 1 202 ? 8.526 -2.539 2.826 1.00 97.81 202 LEU A N 1
ATOM 1447 C CA . LEU A 1 202 ? 8.743 -3.976 2.981 1.00 97.81 202 LEU A CA 1
ATOM 1448 C C . LEU A 1 202 ? 7.475 -4.729 2.577 1.00 97.81 202 LEU A C 1
ATOM 1450 O O . LEU A 1 202 ? 6.391 -4.424 3.067 1.00 97.81 202 LEU A O 1
ATOM 1454 N N . VAL A 1 203 ? 7.594 -5.721 1.703 1.00 97.94 203 VAL A N 1
ATOM 1455 C CA . VAL A 1 203 ? 6.470 -6.548 1.257 1.00 97.94 203 VAL A CA 1
ATOM 1456 C C . VAL A 1 203 ? 6.839 -8.006 1.466 1.00 97.94 203 VAL A C 1
ATOM 1458 O O . VAL A 1 203 ? 7.635 -8.564 0.718 1.00 97.94 203 VAL A O 1
ATOM 1461 N N . SER A 1 204 ? 6.277 -8.613 2.503 1.00 97.12 204 SER A N 1
ATOM 1462 C CA . SER A 1 204 ? 6.485 -10.021 2.859 1.00 97.12 204 SER A CA 1
ATOM 1463 C C . SER A 1 204 ? 5.282 -10.898 2.515 1.00 97.12 204 SER A C 1
ATOM 1465 O O . SER A 1 204 ? 5.311 -12.099 2.766 1.00 97.12 204 SER A O 1
ATOM 1467 N N . GLY A 1 205 ? 4.233 -10.318 1.928 1.00 96.94 205 GLY A N 1
ATOM 1468 C CA . GLY A 1 205 ? 3.063 -11.042 1.457 1.00 96.94 205 GLY A CA 1
ATOM 1469 C C . GLY A 1 205 ? 1.966 -10.124 0.922 1.00 96.94 205 GLY A C 1
ATOM 1470 O O . GLY A 1 205 ? 2.170 -8.938 0.660 1.00 96.94 205 GLY A O 1
ATOM 1471 N N . GLY A 1 206 ? 0.776 -10.699 0.758 1.00 97.81 206 GLY A N 1
ATOM 1472 C CA . GLY A 1 206 ? -0.418 -10.007 0.274 1.00 97.81 206 GLY A CA 1
ATOM 1473 C C . GLY A 1 206 ? -0.732 -10.246 -1.205 1.00 97.81 206 GLY A C 1
ATOM 1474 O O . GLY A 1 206 ? 0.025 -10.868 -1.953 1.00 97.81 206 GLY A O 1
ATOM 1475 N N . THR A 1 207 ? -1.908 -9.781 -1.623 1.00 98.00 207 THR A N 1
ATOM 1476 C CA . THR A 1 207 ? -2.390 -9.848 -3.010 1.00 98.00 207 THR A CA 1
ATOM 1477 C C . THR A 1 207 ? -2.624 -8.448 -3.561 1.00 98.00 207 THR A C 1
ATOM 1479 O O . THR A 1 207 ? -3.331 -7.653 -2.953 1.00 98.00 207 THR A O 1
ATOM 1482 N N . PHE A 1 208 ? -2.086 -8.173 -4.743 1.00 98.44 208 PHE A N 1
ATOM 1483 C CA . PHE A 1 208 ? -2.165 -6.902 -5.455 1.00 98.44 208 PHE A CA 1
ATOM 1484 C C . PHE A 1 208 ? -2.771 -7.166 -6.834 1.00 98.44 208 PHE A C 1
ATOM 1486 O O . PHE A 1 208 ? -2.111 -7.760 -7.693 1.00 98.44 208 PHE A O 1
ATOM 1493 N N . ASP A 1 209 ? -4.045 -6.812 -7.018 1.00 98.19 209 ASP A N 1
ATOM 1494 C CA . ASP A 1 209 ? -4.858 -7.301 -8.138 1.00 98.19 209 ASP A CA 1
ATOM 1495 C C . ASP A 1 209 ? -5.713 -6.211 -8.799 1.00 98.19 209 ASP A C 1
ATOM 1497 O O . ASP A 1 209 ? -6.452 -5.500 -8.122 1.00 98.19 209 ASP A O 1
ATOM 1501 N N . HIS A 1 210 ? -5.691 -6.117 -10.131 1.00 97.62 210 HIS A N 1
ATOM 1502 C CA . HIS A 1 210 ? -6.435 -5.094 -10.887 1.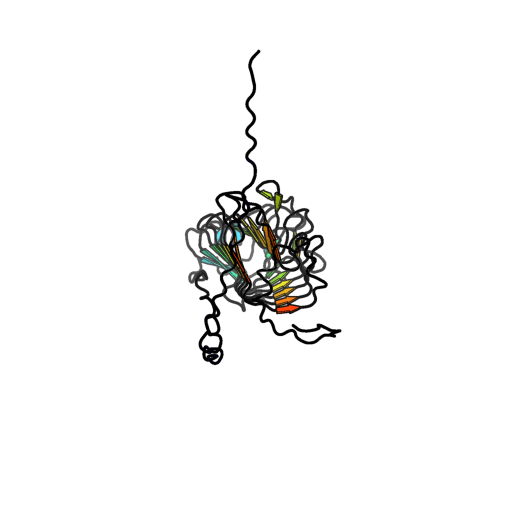00 97.62 210 HIS A CA 1
ATOM 1503 C C . HIS A 1 210 ? -6.136 -3.667 -10.393 1.00 97.62 210 HIS A C 1
ATOM 1505 O O . HIS A 1 210 ? -7.042 -2.871 -10.128 1.00 97.62 210 HIS A O 1
ATOM 1511 N N . ILE A 1 211 ? -4.855 -3.357 -10.216 1.00 97.25 211 ILE A N 1
ATOM 1512 C CA . ILE A 1 211 ? -4.391 -2.010 -9.895 1.00 97.25 211 ILE A CA 1
ATOM 1513 C C . ILE A 1 211 ? -4.009 -1.311 -11.192 1.00 97.25 211 ILE A C 1
ATOM 1515 O O . ILE A 1 211 ? -3.158 -1.807 -11.921 1.00 97.25 211 ILE A O 1
ATOM 1519 N N . ASP A 1 212 ? -4.613 -0.164 -11.468 1.00 94.62 212 ASP A N 1
ATOM 1520 C CA . ASP A 1 212 ? -4.337 0.660 -12.639 1.00 94.62 212 ASP A CA 1
ATOM 1521 C C . ASP A 1 212 ? -3.817 2.036 -12.212 1.00 94.62 212 ASP A C 1
ATOM 1523 O O . ASP A 1 212 ? -4.400 2.718 -11.364 1.00 94.62 212 ASP A O 1
ATOM 1527 N N . THR A 1 213 ? -2.702 2.442 -12.805 1.00 89.88 213 THR A N 1
ATOM 1528 C CA . THR A 1 213 ? -2.133 3.778 -12.649 1.00 89.88 213 THR A CA 1
ATOM 1529 C C . THR A 1 213 ? -1.926 4.376 -14.035 1.00 89.88 213 THR A C 1
ATOM 1531 O O . THR A 1 213 ? -0.985 4.032 -14.752 1.00 89.88 213 THR A O 1
ATOM 1534 N N . GLY A 1 214 ? -2.850 5.246 -14.443 1.00 76.62 214 GLY A N 1
ATOM 1535 C CA . GLY A 1 214 ? -2.929 5.773 -15.806 1.00 76.62 214 GLY A CA 1
ATOM 1536 C C . GLY A 1 214 ? -2.216 7.110 -16.022 1.00 76.62 214 GLY A C 1
ATOM 1537 O O . GLY A 1 214 ? -2.253 7.641 -17.134 1.00 76.62 214 GLY A O 1
ATOM 1538 N N . SER A 1 215 ? -1.591 7.693 -14.993 1.00 69.50 215 SER A N 1
ATOM 1539 C CA . SER A 1 215 ? -0.957 9.011 -15.104 1.00 69.50 215 SER A CA 1
ATOM 1540 C C . SER A 1 215 ? 0.401 8.954 -15.819 1.00 69.50 215 SER A C 1
ATOM 1542 O O . SER A 1 215 ? 1.124 7.961 -15.793 1.00 69.50 215 SER A O 1
ATOM 1544 N N . ALA A 1 216 ? 0.766 10.033 -16.516 1.00 65.12 216 ALA A N 1
ATOM 1545 C CA . ALA A 1 216 ? 2.049 10.115 -17.209 1.00 65.12 216 ALA A CA 1
ATOM 1546 C C . ALA A 1 216 ? 3.202 10.198 -16.194 1.00 65.12 216 ALA A C 1
ATOM 1548 O O . ALA A 1 216 ? 3.301 11.193 -15.479 1.00 65.12 216 ALA A O 1
ATOM 1549 N N . GLY A 1 217 ? 4.094 9.202 -16.161 1.00 74.88 217 GLY A N 1
ATOM 1550 C CA . GLY A 1 217 ? 5.187 9.193 -15.186 1.00 74.88 217 GLY A CA 1
ATOM 1551 C C . GLY A 1 217 ? 5.770 7.818 -14.885 1.00 74.88 217 GLY A C 1
ATOM 1552 O O . GLY A 1 217 ? 5.648 6.895 -15.698 1.00 74.88 217 GLY A O 1
ATOM 1553 N N . ALA A 1 218 ? 6.411 7.709 -13.719 1.00 72.19 218 ALA A N 1
ATOM 1554 C CA . ALA A 1 218 ? 6.625 6.430 -13.051 1.00 72.19 218 ALA A CA 1
ATOM 1555 C C . ALA A 1 218 ? 5.426 6.076 -12.209 1.00 72.19 218 ALA A C 1
ATOM 1557 O O . ALA A 1 218 ? 5.024 6.849 -11.339 1.00 72.19 218 ALA A O 1
ATOM 1558 N N . THR A 1 219 ? 4.846 4.932 -12.540 1.00 81.94 219 THR A N 1
ATOM 1559 C CA . THR A 1 219 ? 3.610 4.476 -11.940 1.00 81.94 219 THR A CA 1
ATOM 1560 C C . THR A 1 219 ? 3.594 2.963 -11.902 1.00 81.94 219 THR A C 1
ATOM 1562 O O . THR A 1 219 ? 4.080 2.334 -12.843 1.00 81.94 219 THR A O 1
ATOM 1565 N N . GLY A 1 220 ? 2.992 2.420 -10.847 1.00 90.88 220 GLY A N 1
ATOM 1566 C CA . GLY A 1 220 ? 2.760 0.999 -10.631 1.00 90.88 220 GLY A CA 1
ATOM 1567 C C . GLY A 1 220 ? 1.970 0.766 -9.342 1.00 90.88 220 GLY A C 1
ATOM 1568 O O . GLY A 1 220 ? 1.375 1.688 -8.771 1.00 90.88 220 GLY A O 1
ATOM 1569 N N . VAL A 1 221 ? 1.994 -0.471 -8.846 1.00 96.75 221 VAL A N 1
ATOM 1570 C CA . VAL A 1 221 ? 1.508 -0.781 -7.488 1.00 96.75 221 VAL A CA 1
ATOM 1571 C C . VAL A 1 221 ? 2.276 0.057 -6.456 1.00 96.75 221 VAL A C 1
ATOM 1573 O O . VAL A 1 221 ? 1.664 0.666 -5.574 1.00 96.75 221 VAL A O 1
ATOM 1576 N N . PHE A 1 222 ? 3.594 0.158 -6.633 1.00 96.56 222 PHE A N 1
ATOM 1577 C CA . PHE A 1 222 ? 4.518 0.940 -5.822 1.00 96.56 222 PHE A CA 1
ATOM 1578 C C . PHE A 1 222 ? 5.368 1.868 -6.696 1.00 96.56 222 PHE A C 1
ATOM 1580 O O . PHE A 1 222 ? 5.758 1.492 -7.803 1.00 96.56 222 PHE A O 1
ATOM 1587 N N . SER A 1 223 ? 5.719 3.035 -6.159 1.00 93.69 223 SER A N 1
ATOM 1588 C CA . SER A 1 223 ? 6.768 3.899 -6.706 1.00 93.69 223 SER A CA 1
ATOM 1589 C C . SER A 1 223 ? 7.793 4.208 -5.629 1.00 93.69 223 SER A C 1
ATOM 1591 O O . SER A 1 223 ? 7.443 4.373 -4.460 1.00 93.69 223 SER A O 1
ATOM 1593 N N . ASN A 1 224 ? 9.052 4.271 -6.033 1.00 91.81 224 ASN A N 1
ATOM 1594 C CA . ASN A 1 224 ? 10.187 4.574 -5.192 1.00 91.81 224 ASN A CA 1
ATOM 1595 C C . ASN A 1 224 ? 10.922 5.799 -5.735 1.00 91.81 224 ASN A C 1
ATOM 1597 O O . ASN A 1 224 ? 11.384 5.801 -6.874 1.00 91.81 224 ASN A O 1
ATOM 1601 N N . ASN A 1 225 ? 11.045 6.808 -4.884 1.00 88.31 225 ASN A N 1
ATOM 1602 C CA . ASN A 1 225 ? 11.801 8.028 -5.105 1.00 88.31 225 ASN A CA 1
ATOM 1603 C C . ASN A 1 225 ? 12.828 8.158 -3.974 1.00 88.31 225 ASN A C 1
ATOM 1605 O O . ASN A 1 225 ? 12.659 8.908 -3.008 1.00 88.31 225 ASN A O 1
ATOM 1609 N N . GLY A 1 226 ? 13.862 7.320 -4.053 1.00 85.12 226 GLY A N 1
ATOM 1610 C CA . GLY A 1 226 ? 14.847 7.144 -2.989 1.00 85.12 226 GLY A CA 1
ATOM 1611 C C . GLY A 1 226 ? 14.378 6.225 -1.858 1.00 85.12 226 GLY A C 1
ATOM 1612 O O . GLY A 1 226 ? 13.194 5.929 -1.701 1.00 85.12 226 GLY A O 1
ATOM 1613 N N . GLY A 1 227 ? 15.328 5.777 -1.034 1.00 90.12 227 GLY A N 1
ATOM 1614 C CA . GLY A 1 227 ? 15.059 4.891 0.102 1.00 90.12 227 GLY A CA 1
ATOM 1615 C C . GLY A 1 227 ? 15.154 3.408 -0.261 1.00 90.12 227 GLY A C 1
ATOM 1616 O O . GLY A 1 227 ? 15.868 3.034 -1.192 1.00 90.12 227 GLY A O 1
ATOM 1617 N N . THR A 1 228 ? 14.473 2.548 0.501 1.00 93.12 228 THR A N 1
ATOM 1618 C CA . THR A 1 228 ? 14.568 1.085 0.361 1.00 93.12 228 THR A CA 1
ATOM 1619 C C . THR A 1 228 ? 13.221 0.451 0.034 1.00 93.12 228 THR A C 1
ATOM 1621 O O . THR A 1 228 ? 12.245 0.686 0.736 1.00 93.12 228 THR A O 1
ATOM 1624 N N . VAL A 1 229 ? 13.185 -0.423 -0.971 1.00 95.44 229 VAL A N 1
ATOM 1625 C CA . VAL A 1 229 ? 12.066 -1.331 -1.252 1.00 95.44 229 VAL A CA 1
ATOM 1626 C C . VAL A 1 229 ? 12.561 -2.770 -1.200 1.00 95.44 229 VAL A C 1
ATOM 1628 O O . VAL A 1 229 ? 13.513 -3.121 -1.896 1.00 95.44 229 VAL A O 1
ATOM 1631 N N . THR A 1 230 ? 11.896 -3.616 -0.418 1.00 95.94 230 THR A N 1
ATOM 1632 C CA . THR A 1 230 ? 12.136 -5.066 -0.401 1.00 95.94 230 THR A CA 1
ATOM 1633 C C . THR A 1 230 ? 10.833 -5.817 -0.639 1.00 95.94 230 THR A C 1
ATOM 1635 O O . THR A 1 230 ? 9.855 -5.581 0.064 1.00 95.94 230 THR A O 1
ATOM 1638 N N . ILE A 1 231 ? 10.820 -6.714 -1.627 1.00 96.31 231 ILE A N 1
ATOM 1639 C CA . ILE A 1 231 ? 9.706 -7.619 -1.932 1.00 96.31 231 ILE A CA 1
ATOM 1640 C C . ILE A 1 231 ? 10.188 -9.052 -1.716 1.00 96.31 231 ILE A C 1
ATOM 1642 O O . ILE A 1 231 ? 10.898 -9.609 -2.554 1.00 96.31 231 ILE A O 1
ATOM 1646 N N . ASP A 1 232 ? 9.809 -9.639 -0.590 1.00 96.31 232 ASP A N 1
ATOM 1647 C CA . ASP A 1 232 ? 10.138 -11.014 -0.222 1.00 96.31 232 ASP A CA 1
ATOM 1648 C C . ASP A 1 232 ? 9.102 -12.011 -0.733 1.00 96.31 232 ASP A C 1
ATOM 1650 O O . ASP A 1 232 ? 9.466 -13.097 -1.180 1.00 96.31 232 ASP A O 1
ATOM 1654 N N . ASP A 1 233 ? 7.825 -11.631 -0.721 1.00 97.00 233 ASP A N 1
ATOM 1655 C CA . ASP A 1 233 ? 6.736 -12.451 -1.245 1.00 97.00 233 ASP A CA 1
ATOM 1656 C C . ASP A 1 233 ? 5.518 -11.588 -1.622 1.00 97.00 233 ASP A C 1
ATOM 1658 O O . ASP A 1 233 ? 5.499 -10.373 -1.424 1.00 97.00 233 ASP A O 1
ATOM 1662 N N . GLY A 1 234 ? 4.497 -12.219 -2.197 1.00 97.50 234 GLY A N 1
ATOM 1663 C CA . GLY A 1 234 ? 3.232 -11.605 -2.584 1.00 97.50 234 GLY A CA 1
ATOM 1664 C C . GLY A 1 234 ? 2.739 -12.098 -3.940 1.00 97.50 234 GLY A C 1
ATOM 1665 O O . GLY A 1 234 ? 3.478 -12.682 -4.731 1.00 97.50 234 GLY A O 1
ATOM 1666 N N . THR A 1 235 ? 1.463 -11.858 -4.234 1.00 97.94 235 THR A N 1
ATOM 1667 C CA . THR A 1 235 ? 0.869 -12.136 -5.549 1.00 97.94 235 THR A CA 1
ATOM 1668 C C . THR A 1 235 ? 0.489 -10.833 -6.232 1.00 97.94 235 THR A C 1
ATOM 1670 O O . THR A 1 235 ? -0.414 -10.136 -5.782 1.00 97.94 235 THR A O 1
ATOM 1673 N N . PHE A 1 236 ? 1.139 -10.529 -7.350 1.00 98.06 236 PHE A N 1
ATOM 1674 C CA . PHE A 1 236 ? 0.915 -9.339 -8.161 1.00 98.06 236 PHE A CA 1
ATOM 1675 C C . PHE A 1 236 ? 0.316 -9.752 -9.494 1.00 98.06 236 PHE A C 1
ATOM 1677 O O . PHE A 1 236 ? 1.006 -10.365 -10.316 1.00 98.06 236 PHE A O 1
ATOM 1684 N N . LYS A 1 237 ? -0.953 -9.422 -9.729 1.00 97.44 237 LYS A N 1
ATOM 1685 C CA . LYS A 1 237 ? -1.625 -9.836 -10.955 1.00 97.44 237 LYS A CA 1
ATOM 1686 C C . LYS A 1 237 ? -2.550 -8.800 -11.564 1.00 97.44 237 LYS A C 1
ATOM 1688 O O . LYS A 1 237 ? -3.142 -7.992 -10.863 1.00 97.44 237 LYS A O 1
ATOM 1693 N N . ASN A 1 238 ? -2.690 -8.841 -12.886 1.00 96.62 238 ASN A N 1
ATOM 1694 C CA . ASN A 1 238 ? -3.583 -7.951 -13.639 1.00 96.62 238 ASN A CA 1
ATOM 1695 C C . ASN A 1 238 ? -3.337 -6.453 -13.378 1.00 96.62 238 ASN A C 1
ATOM 1697 O O . ASN A 1 238 ? -4.245 -5.639 -13.545 1.00 96.62 238 ASN A O 1
ATOM 1701 N N . ASN A 1 239 ? -2.133 -6.077 -12.937 1.00 96.50 239 ASN A N 1
ATOM 1702 C CA . ASN A 1 239 ? -1.814 -4.685 -12.645 1.00 96.50 239 ASN A CA 1
ATOM 1703 C C . ASN A 1 239 ? -1.346 -3.978 -13.913 1.00 96.50 239 ASN A C 1
ATOM 1705 O O . ASN A 1 239 ? -0.613 -4.558 -14.715 1.00 96.50 239 ASN A O 1
ATOM 1709 N N . THR A 1 240 ? -1.738 -2.720 -14.072 1.00 94.19 240 THR A N 1
ATOM 1710 C CA . THR A 1 240 ? -1.357 -1.850 -15.178 1.00 94.19 240 THR A CA 1
ATOM 1711 C C . THR A 1 240 ? -0.642 -0.610 -14.648 1.00 94.19 240 THR A C 1
ATOM 1713 O O . THR A 1 240 ? -1.161 0.124 -13.810 1.00 94.19 240 THR A O 1
ATOM 1716 N N . GLY A 1 241 ? 0.572 -0.375 -15.143 1.00 91.88 241 GLY A N 1
ATOM 1717 C CA . GLY A 1 241 ? 1.330 0.853 -14.891 1.00 91.88 241 GLY A CA 1
ATOM 1718 C C . GLY A 1 241 ? 1.828 1.486 -16.185 1.00 91.88 241 GLY A C 1
ATOM 1719 O O . GLY A 1 241 ? 1.691 0.921 -17.271 1.00 91.88 241 GLY A O 1
ATOM 1720 N N . VAL A 1 242 ? 2.445 2.659 -16.103 1.00 89.12 242 VAL A N 1
ATOM 1721 C CA . VAL A 1 242 ? 3.074 3.307 -17.259 1.00 89.12 242 VAL A CA 1
ATOM 1722 C C . VAL A 1 242 ? 4.520 2.846 -17.381 1.00 89.12 242 VAL A C 1
ATOM 1724 O O . VAL A 1 242 ? 4.919 2.312 -18.422 1.00 89.12 242 VAL A O 1
ATOM 1727 N N . ARG A 1 243 ? 5.293 2.987 -16.302 1.00 87.81 243 ARG A N 1
ATOM 1728 C CA . ARG A 1 243 ? 6.699 2.578 -16.223 1.00 87.81 243 ARG A CA 1
ATOM 1729 C C . ARG A 1 243 ? 6.881 1.604 -15.065 1.00 87.81 243 ARG A C 1
ATOM 1731 O O . ARG A 1 243 ? 7.288 2.024 -13.996 1.00 87.81 243 ARG A O 1
ATOM 1738 N N . GLY A 1 244 ? 6.625 0.322 -15.311 1.00 91.00 244 GLY A N 1
ATOM 1739 C CA . GLY A 1 244 ? 6.677 -0.749 -14.309 1.00 91.00 244 GLY A CA 1
ATOM 1740 C C . GLY A 1 244 ? 5.308 -1.023 -13.694 1.00 91.00 244 GLY A C 1
ATOM 1741 O O . GLY A 1 244 ? 4.794 -0.248 -12.912 1.00 91.00 244 GLY A O 1
ATOM 1742 N N . SER A 1 245 ? 4.688 -2.147 -14.026 1.00 93.31 245 SER A N 1
ATOM 1743 C CA . SER A 1 245 ? 3.326 -2.459 -13.587 1.00 93.31 245 SER A CA 1
ATOM 1744 C C . SER A 1 245 ? 3.209 -2.698 -12.083 1.00 93.31 245 SER A C 1
ATOM 1746 O O . SER A 1 245 ? 2.135 -2.525 -11.518 1.00 93.31 245 SER A O 1
ATOM 1748 N N . VAL A 1 246 ? 4.294 -3.144 -11.444 1.00 95.44 246 VAL A N 1
ATOM 1749 C CA . VAL A 1 246 ? 4.350 -3.405 -10.002 1.00 95.44 246 VAL A CA 1
ATOM 1750 C C . VAL A 1 246 ? 5.214 -2.379 -9.299 1.00 95.44 246 VAL A C 1
ATOM 1752 O O . VAL A 1 246 ? 4.751 -1.774 -8.342 1.00 95.44 246 VAL A O 1
ATOM 1755 N N . LEU A 1 247 ? 6.440 -2.171 -9.769 1.00 94.44 247 LEU A N 1
ATOM 1756 C CA . LEU A 1 247 ? 7.370 -1.246 -9.138 1.00 94.44 247 LEU A CA 1
ATOM 1757 C C . LEU A 1 247 ? 7.963 -0.291 -10.164 1.00 94.44 247 LEU A C 1
ATOM 1759 O O . LEU A 1 247 ? 8.477 -0.710 -11.203 1.00 94.44 247 LEU A O 1
ATOM 1763 N N . SER A 1 248 ? 7.975 0.984 -9.819 1.00 91.56 248 SER A N 1
ATOM 1764 C CA . SER A 1 248 ? 8.729 2.001 -10.528 1.00 91.56 248 SER A CA 1
ATOM 1765 C C . SER A 1 248 ? 9.737 2.653 -9.590 1.00 91.56 248 SER A C 1
ATOM 1767 O O . SER A 1 248 ? 9.378 3.037 -8.488 1.00 91.56 248 SER A O 1
ATOM 1769 N N . ASP A 1 249 ? 10.994 2.775 -10.002 1.00 87.19 249 ASP A N 1
ATOM 1770 C CA . ASP A 1 249 ? 12.018 3.537 -9.281 1.00 87.19 249 ASP A CA 1
ATOM 1771 C C . ASP A 1 249 ? 12.576 4.607 -10.217 1.00 87.19 249 ASP A C 1
ATOM 1773 O O . ASP A 1 249 ? 13.193 4.283 -11.246 1.00 87.19 249 ASP A O 1
ATOM 1777 N N . MET A 1 250 ? 12.305 5.876 -9.907 1.00 75.44 250 MET A N 1
ATOM 1778 C CA . MET A 1 250 ? 12.755 7.000 -10.720 1.00 75.44 250 MET A CA 1
ATOM 1779 C C . MET A 1 250 ? 13.607 8.002 -9.960 1.00 75.44 250 MET A C 1
ATOM 1781 O O . MET A 1 250 ? 13.446 8.267 -8.779 1.00 75.44 250 MET A O 1
ATOM 1785 N N . ASP A 1 251 ? 14.537 8.553 -10.734 1.00 66.06 251 ASP A N 1
ATOM 1786 C CA . ASP A 1 251 ? 15.302 9.758 -10.459 1.00 66.06 251 ASP A CA 1
ATOM 1787 C C . ASP A 1 251 ? 15.969 9.859 -9.085 1.00 66.06 251 ASP A C 1
ATOM 1789 O O . ASP A 1 251 ? 15.706 10.756 -8.287 1.00 66.06 251 ASP A O 1
ATOM 1793 N N . VAL A 1 252 ? 16.979 9.009 -8.896 1.00 55.06 252 VAL A N 1
ATOM 1794 C CA . VAL A 1 252 ? 18.027 9.165 -7.880 1.00 55.06 252 VAL A CA 1
ATOM 1795 C C . VAL A 1 252 ? 18.937 10.371 -8.195 1.00 55.06 252 VAL A C 1
ATOM 1797 O O . VAL A 1 252 ? 20.153 10.241 -8.296 1.00 55.06 252 VAL A O 1
ATOM 1800 N N . THR A 1 253 ? 18.404 11.567 -8.453 1.00 51.38 253 THR A N 1
ATOM 1801 C CA . THR A 1 253 ? 19.255 12.768 -8.511 1.00 51.38 253 THR A CA 1
AT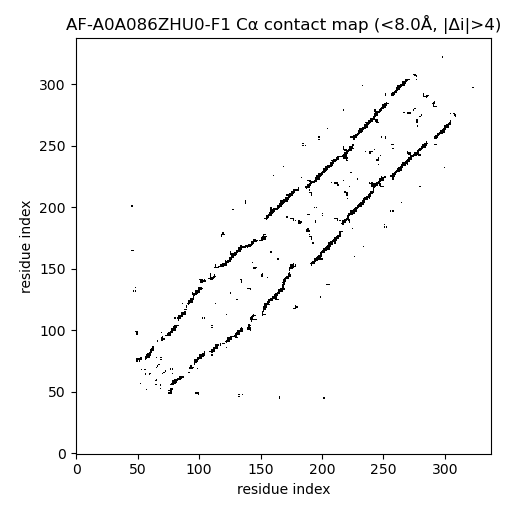OM 1802 C C . THR A 1 253 ? 19.434 13.329 -7.108 1.00 51.38 253 THR A C 1
ATOM 1804 O O . THR A 1 253 ? 18.547 14.004 -6.596 1.00 51.38 253 THR A O 1
ATOM 1807 N N . GLY A 1 254 ? 20.593 13.078 -6.497 1.00 55.56 254 GLY A N 1
ATOM 1808 C CA . GLY A 1 254 ? 20.956 13.607 -5.178 1.00 55.56 254 GLY A CA 1
ATOM 1809 C C . GLY A 1 254 ? 21.315 12.517 -4.168 1.00 55.56 254 GLY A C 1
ATOM 1810 O O . GLY A 1 254 ? 21.465 11.357 -4.528 1.00 55.56 254 GLY A O 1
ATOM 1811 N N . ALA A 1 255 ? 21.448 12.902 -2.896 1.00 53.50 255 ALA A N 1
ATOM 1812 C CA . ALA A 1 255 ? 21.936 12.062 -1.792 1.00 53.50 255 ALA A CA 1
ATOM 1813 C C . ALA A 1 255 ? 21.033 10.865 -1.411 1.00 53.50 255 ALA A C 1
ATOM 1815 O O . ALA A 1 255 ? 21.369 10.118 -0.494 1.00 53.50 255 ALA A O 1
ATOM 1816 N N . ASN A 1 256 ? 19.906 10.666 -2.097 1.00 61.69 256 ASN A N 1
ATOM 1817 C CA . ASN A 1 256 ? 18.882 9.696 -1.718 1.00 61.69 256 ASN A CA 1
ATOM 1818 C C . ASN A 1 256 ? 18.983 8.443 -2.588 1.00 61.69 256 ASN A C 1
ATOM 1820 O O . ASN A 1 256 ? 18.115 8.202 -3.420 1.00 61.69 256 ASN A O 1
ATOM 1824 N N . SER A 1 257 ? 20.048 7.653 -2.420 1.00 75.62 257 SER A N 1
ATOM 1825 C CA . SER A 1 257 ? 20.234 6.403 -3.169 1.00 75.62 257 SER A CA 1
ATOM 1826 C C . SER A 1 257 ? 19.047 5.448 -2.993 1.00 75.62 257 SER A C 1
ATOM 1828 O O . SER A 1 257 ? 18.679 5.134 -1.860 1.00 75.62 257 SER A O 1
ATOM 1830 N N . SER A 1 258 ? 18.493 4.943 -4.097 1.00 85.69 258 SER A N 1
ATOM 1831 C CA . SER A 1 258 ? 17.473 3.888 -4.072 1.00 85.69 258 SER A CA 1
ATOM 1832 C C . SER A 1 258 ? 18.107 2.503 -3.912 1.00 85.69 258 SER A C 1
ATOM 1834 O O . SER A 1 258 ? 19.060 2.150 -4.613 1.00 85.69 258 SER A O 1
ATOM 1836 N N . THR A 1 259 ? 17.546 1.687 -3.022 1.00 88.88 259 THR A N 1
ATOM 1837 C CA . THR A 1 259 ? 17.825 0.250 -2.924 1.00 88.88 259 THR A CA 1
ATOM 1838 C C . THR A 1 259 ? 16.544 -0.524 -3.175 1.00 88.88 259 THR A C 1
ATOM 1840 O O . THR A 1 259 ? 15.567 -0.361 -2.453 1.00 88.88 259 THR A O 1
ATOM 1843 N N . VAL A 1 260 ? 16.548 -1.392 -4.180 1.00 90.81 260 VAL A N 1
ATOM 1844 C CA . VAL A 1 260 ? 15.418 -2.264 -4.502 1.00 90.81 260 VAL A CA 1
ATOM 1845 C C . VAL A 1 260 ? 15.885 -3.712 -4.488 1.00 90.81 260 VAL A C 1
ATOM 1847 O O . VAL A 1 260 ? 16.781 -4.095 -5.245 1.00 90.81 260 VAL A O 1
ATOM 1850 N N . THR A 1 261 ? 15.232 -4.527 -3.665 1.00 92.69 261 THR A N 1
ATOM 1851 C CA . THR A 1 261 ? 15.457 -5.972 -3.589 1.00 92.69 261 THR A CA 1
ATOM 1852 C C . THR A 1 261 ? 14.157 -6.731 -3.848 1.00 92.69 261 THR A C 1
ATOM 1854 O O . THR A 1 261 ? 13.147 -6.465 -3.209 1.00 92.69 261 THR A O 1
ATOM 1857 N N . ILE A 1 262 ? 14.173 -7.693 -4.772 1.00 92.38 262 ILE A N 1
ATOM 1858 C CA . ILE A 1 262 ? 13.069 -8.629 -5.021 1.00 92.38 262 ILE A CA 1
ATOM 1859 C C . ILE A 1 262 ? 13.594 -10.044 -4.777 1.00 92.38 262 ILE A C 1
ATOM 1861 O O . ILE A 1 262 ? 14.349 -10.582 -5.592 1.00 92.38 262 ILE A O 1
ATOM 1865 N N . ASN A 1 263 ? 13.214 -10.629 -3.645 1.00 93.81 263 ASN A N 1
ATOM 1866 C CA . ASN A 1 263 ? 13.596 -11.981 -3.255 1.00 93.81 263 ASN A CA 1
ATOM 1867 C C . ASN A 1 263 ? 12.566 -13.040 -3.674 1.00 93.81 263 ASN A C 1
ATOM 1869 O O . ASN A 1 263 ? 12.944 -14.194 -3.874 1.00 93.81 263 ASN A O 1
ATOM 1873 N N . GLY A 1 264 ? 11.299 -12.667 -3.872 1.00 93.75 264 GLY A N 1
ATOM 1874 C CA . GLY A 1 264 ? 10.243 -13.625 -4.199 1.00 93.75 264 GLY A CA 1
ATOM 1875 C C . GLY A 1 264 ? 8.952 -13.000 -4.727 1.00 93.75 264 GLY A C 1
ATOM 1876 O O . GLY A 1 264 ? 8.946 -11.880 -5.240 1.00 93.75 264 GLY A O 1
ATOM 1877 N N . GLY A 1 265 ? 7.868 -13.776 -4.649 1.00 95.94 265 GLY A N 1
ATOM 1878 C CA . GLY A 1 265 ? 6.536 -13.418 -5.136 1.00 95.94 265 GLY A CA 1
ATOM 1879 C C . GLY A 1 265 ? 6.147 -14.033 -6.486 1.00 95.94 265 GLY A C 1
ATOM 1880 O O . GLY A 1 265 ? 6.957 -14.616 -7.210 1.00 95.94 265 GLY A O 1
ATOM 1881 N N . THR A 1 266 ? 4.868 -13.901 -6.829 1.00 96.75 266 THR A N 1
ATOM 1882 C CA . THR A 1 266 ? 4.282 -14.321 -8.108 1.00 96.75 266 THR A CA 1
ATOM 1883 C C . THR A 1 266 ? 3.803 -13.102 -8.883 1.00 96.75 266 THR A C 1
ATOM 1885 O O . THR A 1 266 ? 3.002 -12.320 -8.380 1.00 96.75 266 THR A O 1
ATOM 1888 N N . PHE A 1 267 ? 4.261 -12.960 -10.124 1.00 95.94 267 PHE A N 1
ATOM 1889 C CA . PHE A 1 267 ? 3.950 -11.847 -11.014 1.00 95.94 267 PHE A CA 1
ATOM 1890 C C . PHE A 1 267 ? 3.236 -12.376 -12.259 1.00 95.94 267 PHE A C 1
ATOM 1892 O O . PHE A 1 267 ? 3.870 -12.935 -13.156 1.00 95.94 267 PHE A O 1
ATOM 1899 N N . GLU A 1 268 ? 1.918 -12.209 -12.324 1.00 95.81 268 GLU A N 1
ATOM 1900 C CA . GLU A 1 268 ? 1.072 -12.816 -13.355 1.00 95.81 268 GLU A CA 1
ATOM 1901 C C . GLU A 1 268 ? 0.268 -11.771 -14.135 1.00 95.81 268 GLU A C 1
ATOM 1903 O O . GLU A 1 268 ? -0.462 -10.976 -13.559 1.00 95.81 268 GLU A O 1
ATOM 1908 N N . SER A 1 269 ? 0.336 -11.792 -15.467 1.00 94.75 269 SER A N 1
ATOM 1909 C CA . SER A 1 269 ? -0.526 -10.948 -16.321 1.00 94.75 269 SER A CA 1
ATOM 1910 C C . SER A 1 269 ? -0.483 -9.453 -15.973 1.00 94.75 269 SER A C 1
ATOM 1912 O O . SER A 1 269 ? -1.485 -8.749 -16.071 1.00 94.75 269 SER A O 1
ATOM 1914 N N . ASN A 1 270 ? 0.668 -8.949 -15.523 1.00 93.62 270 ASN A N 1
ATOM 1915 C CA . ASN A 1 270 ? 0.824 -7.514 -15.334 1.00 93.62 270 ASN A CA 1
ATOM 1916 C C . ASN A 1 270 ? 1.142 -6.836 -16.684 1.00 93.62 270 ASN A C 1
ATOM 1918 O O . ASN A 1 270 ? 1.635 -7.464 -17.628 1.00 93.62 270 ASN A O 1
ATOM 1922 N N . HIS A 1 271 ? 0.873 -5.545 -16.816 1.00 91.81 271 HIS A N 1
ATOM 1923 C CA . HIS A 1 271 ? 1.012 -4.830 -18.077 1.00 91.81 271 HIS A CA 1
ATOM 1924 C C . HIS A 1 271 ? 1.564 -3.426 -17.869 1.00 91.81 271 HIS A C 1
ATOM 1926 O O . HIS A 1 271 ? 1.286 -2.756 -16.880 1.00 91.81 271 HIS A O 1
ATOM 1932 N N . THR A 1 272 ? 2.350 -2.961 -18.836 1.00 90.56 272 THR A N 1
ATOM 1933 C CA . THR A 1 272 ? 2.796 -1.569 -18.879 1.00 90.56 272 THR A CA 1
ATOM 1934 C C . THR A 1 272 ? 2.348 -0.922 -20.169 1.00 90.56 272 THR A C 1
ATOM 1936 O O . THR A 1 272 ? 2.523 -1.523 -21.231 1.00 90.56 272 THR A O 1
ATOM 1939 N N . SER A 1 273 ? 1.845 0.306 -20.106 1.00 88.38 273 SER A N 1
ATOM 1940 C CA . SER A 1 273 ? 1.487 1.077 -21.302 1.00 88.38 273 SER A CA 1
ATOM 1941 C C . SER A 1 273 ? 2.701 1.709 -21.999 1.00 88.38 273 SER A C 1
ATOM 1943 O O . SER A 1 273 ? 2.604 2.060 -23.175 1.00 88.38 273 SER A O 1
ATOM 1945 N N . TYR A 1 274 ? 3.856 1.809 -21.320 1.00 85.81 274 TYR A N 1
ATOM 1946 C CA . TYR A 1 274 ? 5.087 2.366 -21.891 1.00 85.81 274 TYR A CA 1
ATOM 1947 C C . TYR A 1 274 ? 6.315 1.448 -21.754 1.00 85.81 274 TYR A C 1
ATOM 1949 O O . TYR A 1 274 ? 6.813 0.950 -22.767 1.00 85.81 274 TYR A O 1
ATOM 1957 N N . ALA A 1 275 ? 6.831 1.221 -20.539 1.00 80.44 275 ALA A N 1
ATOM 1958 C CA . ALA A 1 275 ? 8.083 0.477 -20.325 1.00 80.44 275 ALA A CA 1
ATOM 1959 C C . ALA A 1 275 ? 8.117 -0.291 -18.991 1.00 80.44 275 ALA A C 1
ATOM 1961 O O . ALA A 1 275 ? 7.364 0.017 -18.079 1.00 80.44 275 ALA A O 1
ATOM 1962 N N . GLY A 1 276 ? 9.038 -1.253 -18.856 1.00 77.31 276 GLY A N 1
ATOM 1963 C CA . GLY A 1 276 ? 9.402 -1.867 -17.568 1.00 77.31 276 GLY A CA 1
ATOM 1964 C C . GLY A 1 276 ? 8.794 -3.234 -17.248 1.00 77.31 276 GLY A C 1
ATOM 1965 O O . GLY A 1 276 ? 9.330 -3.928 -16.395 1.00 77.31 276 GLY A O 1
ATOM 1966 N N . GLY A 1 277 ? 7.732 -3.690 -17.924 1.00 86.44 277 GLY A N 1
ATOM 1967 C CA . GLY A 1 277 ? 7.094 -4.956 -17.528 1.00 86.44 277 GLY A CA 1
ATOM 1968 C C . GLY A 1 277 ? 6.717 -4.918 -16.040 1.00 86.44 277 GLY A C 1
ATOM 1969 O O . GLY A 1 277 ? 6.025 -3.997 -15.635 1.00 86.44 277 GLY A O 1
ATOM 1970 N N . VAL A 1 278 ? 7.219 -5.841 -15.213 1.00 89.94 278 VAL A N 1
ATOM 1971 C CA . VAL A 1 278 ? 6.983 -5.824 -13.752 1.00 89.94 278 VAL A CA 1
ATOM 1972 C C . VAL A 1 278 ? 7.629 -4.626 -13.055 1.00 89.94 278 VAL A C 1
ATOM 1974 O O . VAL A 1 278 ? 6.981 -3.984 -12.229 1.00 89.94 278 VAL A O 1
ATOM 1977 N N . ALA A 1 279 ? 8.885 -4.323 -13.382 1.00 90.75 279 ALA A N 1
ATOM 1978 C CA . ALA A 1 279 ? 9.673 -3.321 -12.680 1.00 90.75 279 ALA A CA 1
ATOM 1979 C C . ALA A 1 279 ? 10.409 -2.400 -13.657 1.00 90.75 279 ALA A C 1
ATOM 1981 O O . ALA A 1 279 ? 11.132 -2.857 -14.542 1.00 90.75 279 ALA A O 1
ATOM 1982 N N . TYR A 1 280 ? 10.266 -1.093 -13.473 1.00 88.94 280 TYR A N 1
ATOM 1983 C CA . TYR A 1 280 ? 11.032 -0.094 -14.207 1.00 88.94 280 TYR A CA 1
ATOM 1984 C C . TYR A 1 280 ? 11.991 0.611 -13.266 1.00 88.94 280 TYR A C 1
ATOM 1986 O O . TYR A 1 280 ? 11.572 1.171 -12.261 1.00 88.94 280 TYR A O 1
ATOM 1994 N N . LEU A 1 281 ? 13.270 0.608 -13.617 1.00 83.44 281 LEU A N 1
ATOM 1995 C CA . LEU A 1 281 ? 14.324 1.157 -12.779 1.00 83.44 281 LEU A CA 1
ATOM 1996 C C . LEU A 1 281 ? 15.117 2.145 -13.627 1.00 83.44 281 LEU A C 1
ATOM 1998 O O . LEU A 1 281 ? 15.681 1.770 -14.659 1.00 83.44 281 LEU A O 1
ATOM 2002 N N . THR A 1 282 ? 15.159 3.406 -13.211 1.00 76.25 282 THR A N 1
ATOM 2003 C CA . THR A 1 282 ? 16.059 4.390 -13.814 1.00 76.25 282 THR A CA 1
ATOM 2004 C C . THR A 1 282 ? 16.995 4.962 -12.789 1.00 76.25 282 THR A C 1
ATOM 2006 O O . THR A 1 282 ? 16.580 5.632 -11.853 1.00 76.25 282 THR A O 1
ATOM 2009 N N . ASN A 1 283 ? 18.281 4.791 -13.062 1.00 63.38 283 ASN A N 1
ATOM 2010 C CA . ASN A 1 283 ? 19.318 5.514 -12.369 1.00 63.38 283 ASN A CA 1
ATOM 2011 C C . ASN A 1 283 ? 19.797 6.660 -13.267 1.00 63.38 283 ASN A C 1
ATOM 2013 O O . ASN A 1 283 ? 20.530 6.454 -14.236 1.00 63.38 283 ASN A O 1
ATOM 2017 N N . THR A 1 284 ? 19.293 7.861 -13.015 1.00 57.75 284 THR A N 1
ATOM 2018 C CA . THR A 1 284 ? 19.656 9.092 -13.739 1.00 57.75 284 THR A CA 1
ATOM 2019 C C . THR A 1 284 ? 20.685 9.928 -12.979 1.00 57.75 284 THR A C 1
ATOM 2021 O O . THR A 1 284 ? 21.320 10.795 -13.586 1.00 57.75 284 THR A O 1
ATOM 2024 N N . GLY A 1 285 ? 20.927 9.623 -11.699 1.00 55.50 285 GLY A N 1
ATOM 2025 C CA . GLY A 1 285 ? 21.990 10.206 -10.890 1.00 55.50 285 GLY A CA 1
ATOM 2026 C C . GLY A 1 285 ? 23.363 9.733 -11.346 1.00 55.50 285 GLY A C 1
ATOM 2027 O O . GLY A 1 285 ? 23.810 8.643 -11.004 1.00 55.50 285 GLY A O 1
ATOM 2028 N N . LYS A 1 286 ? 24.052 10.558 -12.136 1.00 49.81 286 LYS A N 1
ATOM 2029 C CA . LYS A 1 286 ? 25.497 10.426 -12.329 1.00 49.81 286 LYS A CA 1
ATOM 2030 C C . LYS A 1 286 ? 26.205 11.373 -11.375 1.00 49.81 286 LYS A C 1
ATOM 2032 O O . LYS A 1 286 ? 26.373 12.545 -11.709 1.00 49.81 286 LYS A O 1
ATOM 2037 N N . THR A 1 287 ? 26.701 10.851 -10.266 1.00 53.78 287 THR A N 1
ATOM 2038 C CA . THR A 1 287 ? 27.796 11.485 -9.525 1.00 53.78 287 THR A CA 1
ATOM 2039 C C . THR A 1 287 ? 29.086 10.828 -10.024 1.00 53.78 287 THR A C 1
ATOM 2041 O O . THR A 1 287 ? 29.231 9.607 -9.997 1.00 53.78 287 THR A O 1
ATOM 2044 N N . ASP A 1 288 ? 29.981 11.602 -10.643 1.00 59.41 288 ASP A N 1
ATOM 2045 C CA . ASP A 1 288 ? 31.273 11.123 -11.175 1.00 59.41 288 ASP A CA 1
ATOM 2046 C C . ASP A 1 288 ? 31.214 9.930 -12.155 1.00 59.41 288 ASP A C 1
ATOM 2048 O O . ASP A 1 288 ? 32.144 9.131 -12.276 1.00 59.41 288 ASP A O 1
ATOM 2052 N N . GLY A 1 289 ? 30.111 9.804 -12.899 1.00 53.22 289 GLY A N 1
ATOM 2053 C CA . GLY A 1 289 ? 29.934 8.747 -13.900 1.00 53.22 289 GLY A CA 1
ATOM 2054 C C . GLY A 1 289 ? 29.593 7.367 -13.328 1.00 53.22 289 GLY A C 1
ATOM 2055 O O . GLY A 1 289 ? 29.536 6.409 -14.101 1.00 53.22 289 GLY A O 1
ATOM 2056 N N . LYS A 1 290 ? 29.329 7.262 -12.020 1.00 54.53 290 LYS A N 1
ATOM 2057 C CA . LYS A 1 290 ? 28.786 6.059 -11.385 1.00 54.53 290 LYS A CA 1
ATOM 2058 C C . LYS A 1 290 ? 27.282 6.219 -11.179 1.00 54.53 290 LYS A C 1
ATOM 2060 O O . LYS A 1 290 ? 26.807 7.305 -10.870 1.00 54.53 290 LYS A O 1
ATOM 2065 N N . TYR A 1 291 ? 26.555 5.134 -11.409 1.00 55.75 291 TYR A N 1
ATOM 2066 C CA . TYR A 1 291 ? 25.142 5.018 -11.072 1.00 55.75 291 TYR A CA 1
ATOM 2067 C C . TYR A 1 291 ? 25.046 4.665 -9.584 1.00 55.75 291 TYR A C 1
ATOM 2069 O O . TYR A 1 291 ? 25.640 3.670 -9.162 1.00 55.75 291 TYR A O 1
ATOM 2077 N N . GLU A 1 292 ? 24.353 5.479 -8.791 1.00 58.41 292 GLU A N 1
ATOM 2078 C CA . GLU A 1 292 ? 24.181 5.269 -7.347 1.00 58.41 292 GLU A CA 1
ATOM 2079 C C . GLU A 1 292 ? 22.812 4.630 -7.093 1.00 58.41 292 GLU A C 1
ATOM 2081 O O . GLU A 1 292 ? 21.779 5.275 -7.224 1.00 58.41 292 GLU A O 1
ATOM 2086 N N . GLY A 1 293 ? 22.775 3.318 -6.876 1.00 62.81 293 GLY A N 1
ATOM 2087 C CA . GLY A 1 293 ? 21.549 2.564 -6.611 1.00 62.81 293 GLY A CA 1
ATOM 2088 C C . GLY A 1 293 ? 21.813 1.063 -6.661 1.00 62.81 293 GLY A C 1
ATOM 2089 O O . GLY A 1 293 ? 22.551 0.593 -7.532 1.00 62.81 293 GLY A O 1
ATOM 2090 N N . VAL A 1 294 ? 21.257 0.314 -5.710 1.00 75.50 294 VAL A N 1
ATOM 2091 C CA . VAL A 1 294 ? 21.443 -1.141 -5.617 1.00 75.50 294 VAL A CA 1
ATOM 2092 C C . VAL A 1 294 ? 20.153 -1.827 -6.032 1.00 75.50 294 VAL A C 1
ATOM 2094 O O . VAL A 1 294 ? 19.133 -1.707 -5.362 1.00 75.50 294 VAL A O 1
ATOM 2097 N N . TYR A 1 295 ? 20.219 -2.575 -7.130 1.00 81.44 295 TYR A N 1
ATOM 2098 C CA . TYR A 1 295 ? 19.103 -3.358 -7.650 1.00 81.44 295 TYR A CA 1
ATOM 2099 C C . TYR A 1 295 ? 19.452 -4.835 -7.592 1.00 81.44 295 TYR A C 1
ATOM 2101 O O . TYR A 1 295 ? 20.434 -5.270 -8.200 1.00 81.44 295 TYR A O 1
ATOM 2109 N N . LYS A 1 296 ? 18.650 -5.613 -6.868 1.00 85.88 296 LYS A N 1
ATOM 2110 C CA . LYS A 1 296 ? 18.886 -7.041 -6.675 1.00 85.88 296 LYS A CA 1
ATOM 2111 C C . LYS A 1 296 ? 17.593 -7.823 -6.875 1.00 85.88 296 LYS A C 1
ATOM 2113 O O . LYS A 1 296 ? 16.622 -7.607 -6.166 1.00 85.88 296 LYS A O 1
ATOM 2118 N N . VAL A 1 297 ? 17.594 -8.756 -7.823 1.00 85.88 297 VAL A N 1
ATOM 2119 C CA . VAL A 1 297 ? 16.502 -9.720 -8.017 1.00 85.88 297 VAL A CA 1
ATOM 2120 C C . VAL A 1 297 ? 17.089 -11.112 -7.834 1.00 85.88 297 VAL A C 1
ATOM 2122 O O . VAL A 1 297 ? 17.982 -11.497 -8.587 1.00 85.88 297 VAL A O 1
ATOM 2125 N N . THR A 1 298 ? 16.642 -11.838 -6.814 1.00 88.94 298 THR A N 1
ATOM 2126 C CA . THR A 1 298 ? 17.143 -13.184 -6.471 1.00 88.94 298 THR A CA 1
ATOM 2127 C C . THR A 1 298 ? 16.095 -14.277 -6.627 1.00 88.94 298 THR A C 1
ATOM 2129 O O . THR A 1 298 ? 16.469 -15.447 -6.657 1.00 88.94 298 THR A O 1
ATOM 2132 N N . GLY A 1 299 ? 14.815 -13.930 -6.777 1.00 87.38 299 GLY A N 1
ATOM 2133 C CA . GLY A 1 299 ? 13.747 -14.912 -6.938 1.00 87.38 299 GLY A CA 1
ATOM 2134 C C . GLY A 1 299 ? 12.463 -14.347 -7.540 1.00 87.38 299 GLY A C 1
ATOM 2135 O O . GLY A 1 299 ? 12.449 -13.260 -8.120 1.00 87.38 299 GLY A O 1
ATOM 2136 N N . GLY A 1 300 ? 11.394 -15.136 -7.422 1.00 87.94 300 GLY A N 1
ATOM 2137 C CA . GLY A 1 300 ? 10.060 -14.839 -7.941 1.00 87.94 300 GLY A CA 1
ATOM 2138 C C . GLY A 1 300 ? 9.662 -15.682 -9.158 1.00 87.94 300 GLY A C 1
ATOM 2139 O O . GLY A 1 300 ? 10.501 -16.189 -9.903 1.00 87.94 300 GLY A O 1
ATOM 2140 N N . THR A 1 301 ? 8.353 -15.828 -9.360 1.00 90.56 301 THR A N 1
ATOM 2141 C CA . THR A 1 301 ? 7.755 -16.533 -10.502 1.00 90.56 301 THR A CA 1
ATOM 2142 C C . THR A 1 301 ? 7.076 -15.528 -11.426 1.00 90.56 301 THR A C 1
ATOM 2144 O O . THR A 1 301 ? 6.211 -14.777 -10.988 1.00 90.56 301 THR A O 1
ATOM 2147 N N . PHE A 1 302 ? 7.429 -15.525 -12.714 1.00 88.12 302 PHE A N 1
ATOM 2148 C CA . PHE A 1 302 ? 6.884 -14.596 -13.711 1.00 88.12 302 PHE A CA 1
ATOM 2149 C C . PHE A 1 302 ? 6.060 -15.357 -14.751 1.00 88.12 302 PHE A C 1
ATOM 2151 O O . PHE A 1 302 ? 6.602 -16.181 -15.489 1.00 88.12 302 PHE A O 1
ATOM 2158 N N . VAL A 1 303 ? 4.761 -15.068 -14.842 1.00 86.62 303 VAL A N 1
ATOM 2159 C CA . VAL A 1 303 ? 3.818 -15.778 -15.717 1.00 86.62 303 VAL A CA 1
ATOM 2160 C C . VAL A 1 303 ? 3.147 -14.801 -16.686 1.00 86.62 303 VAL A C 1
ATOM 2162 O O . VAL A 1 303 ? 2.597 -13.776 -16.290 1.00 86.62 303 VAL A O 1
ATOM 2165 N N . GLY A 1 304 ? 3.165 -15.130 -17.982 1.00 66.94 304 GLY A N 1
ATOM 2166 C CA . GLY A 1 304 ? 2.288 -14.487 -18.969 1.00 66.94 304 GLY A CA 1
ATOM 2167 C C . GLY A 1 304 ? 2.765 -13.179 -19.618 1.00 66.94 304 GLY A C 1
ATOM 2168 O O . GLY A 1 304 ? 1.946 -12.506 -20.237 1.00 66.94 304 GLY A O 1
ATOM 2169 N N . HIS A 1 305 ? 4.047 -12.794 -19.566 1.00 59.16 305 HIS A N 1
ATOM 2170 C CA . HIS A 1 305 ? 4.478 -11.526 -20.187 1.00 59.16 305 HIS A CA 1
ATOM 2171 C C . HIS A 1 305 ? 4.945 -11.634 -21.655 1.00 59.16 305 HIS A C 1
ATOM 2173 O O . HIS A 1 305 ? 5.984 -12.243 -21.939 1.00 59.16 305 HIS A O 1
ATOM 2179 N N . PRO A 1 306 ? 4.291 -10.930 -22.605 1.00 44.03 306 PRO A N 1
ATOM 2180 C CA . PRO A 1 306 ? 4.841 -10.690 -23.929 1.00 44.03 306 PRO A CA 1
ATOM 2181 C C . PRO A 1 306 ? 5.919 -9.593 -23.857 1.00 44.03 306 PRO A C 1
ATOM 2183 O O . PRO A 1 306 ? 5.647 -8.414 -24.040 1.00 44.03 306 PRO A O 1
ATOM 2186 N N . ARG A 1 307 ? 7.174 -10.032 -23.697 1.00 43.00 307 ARG A N 1
ATOM 2187 C CA . ARG A 1 307 ? 8.430 -9.300 -23.974 1.00 43.00 307 ARG A CA 1
ATOM 2188 C C . ARG A 1 307 ? 8.816 -8.196 -22.975 1.00 43.00 307 ARG A C 1
ATOM 2190 O O . ARG A 1 307 ? 8.257 -7.105 -22.973 1.00 43.00 307 ARG A O 1
ATOM 2197 N N . TRP A 1 308 ? 9.942 -8.413 -22.292 1.00 46.62 308 TRP A N 1
ATOM 2198 C CA . TRP A 1 308 ? 10.855 -7.333 -21.907 1.00 46.62 308 TRP A CA 1
ATOM 2199 C C . TRP A 1 308 ? 11.301 -6.611 -23.191 1.00 46.62 308 TRP A C 1
ATOM 2201 O O . TRP A 1 308 ? 12.200 -7.071 -23.899 1.00 46.62 308 TRP A O 1
ATOM 2211 N N . ARG A 1 309 ? 10.623 -5.526 -23.580 1.00 40.69 309 ARG A N 1
ATOM 2212 C CA . ARG A 1 309 ? 11.141 -4.634 -24.624 1.00 40.69 309 ARG A CA 1
ATOM 2213 C C . ARG A 1 309 ? 12.198 -3.755 -23.975 1.00 40.69 309 ARG A C 1
ATOM 2215 O O . ARG A 1 309 ? 11.875 -2.736 -23.387 1.00 40.69 309 ARG A O 1
ATOM 2222 N N . ASP A 1 310 ? 13.444 -4.193 -24.093 1.00 38.81 310 ASP A N 1
ATOM 2223 C CA . ASP A 1 310 ? 14.645 -3.430 -23.765 1.00 38.81 310 ASP A CA 1
ATOM 2224 C C . ASP A 1 310 ? 14.804 -2.254 -24.750 1.00 38.81 310 ASP A C 1
ATOM 2226 O O . ASP A 1 310 ? 15.048 -2.501 -25.937 1.00 38.81 310 ASP A O 1
ATOM 2230 N N . PRO A 1 311 ? 14.734 -0.977 -24.327 1.00 40.78 311 PRO A N 1
ATOM 2231 C CA . PRO A 1 311 ? 15.288 0.112 -25.122 1.00 40.78 311 PRO A CA 1
ATOM 2232 C C . PRO A 1 311 ? 16.818 0.231 -24.959 1.00 40.78 311 PRO A C 1
ATOM 2234 O O . PRO A 1 311 ? 17.446 0.964 -25.721 1.00 40.78 311 PRO A O 1
ATOM 2237 N N . PHE A 1 312 ? 17.452 -0.513 -24.036 1.00 38.53 312 PHE A N 1
ATOM 2238 C CA . PHE A 1 312 ? 18.883 -0.385 -23.726 1.00 38.53 312 PHE A CA 1
ATOM 2239 C C . PHE A 1 312 ? 19.633 -1.723 -23.716 1.00 38.53 312 PHE A C 1
ATOM 2241 O O . PHE A 1 312 ? 20.064 -2.235 -22.688 1.00 38.53 312 PHE A O 1
ATOM 2248 N N . ARG A 1 313 ? 19.945 -2.219 -24.918 1.00 38.81 313 ARG A N 1
ATOM 2249 C CA . ARG A 1 313 ? 20.780 -3.412 -25.174 1.00 38.81 313 ARG A CA 1
ATOM 2250 C C . ARG A 1 313 ? 22.221 -3.371 -24.614 1.00 38.81 313 ARG A C 1
ATOM 2252 O O . ARG A 1 313 ? 22.998 -4.252 -24.948 1.00 38.81 313 ARG A O 1
ATOM 2259 N N . ARG A 1 314 ? 22.616 -2.360 -23.828 1.00 38.28 314 ARG A N 1
ATOM 2260 C CA . ARG A 1 314 ? 23.968 -2.236 -23.236 1.00 38.28 314 ARG A CA 1
ATOM 2261 C C . ARG A 1 314 ? 24.004 -2.285 -21.706 1.00 38.28 314 ARG A C 1
ATOM 2263 O O . ARG A 1 314 ? 25.096 -2.343 -21.159 1.00 38.28 314 ARG A O 1
ATOM 2270 N N . GLN A 1 315 ? 22.862 -2.270 -21.014 1.00 42.81 315 GLN A N 1
ATOM 2271 C CA . GLN A 1 315 ? 22.834 -2.305 -19.541 1.00 42.81 315 GLN A CA 1
ATOM 2272 C C . GLN A 1 315 ? 22.690 -3.721 -18.953 1.00 42.81 315 GLN A C 1
ATOM 2274 O O . GLN A 1 315 ? 22.896 -3.896 -17.758 1.00 42.81 315 GLN A O 1
ATOM 227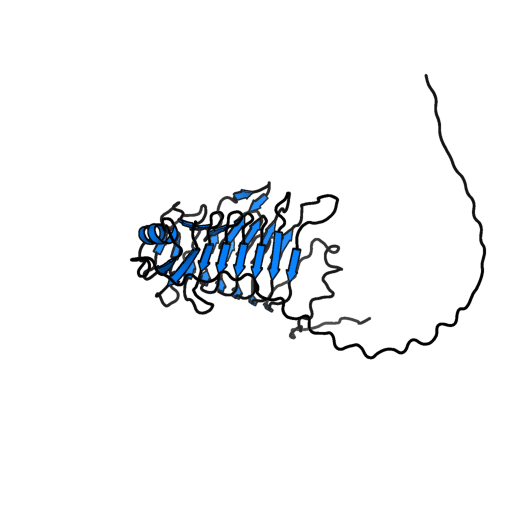9 N N . PHE A 1 316 ? 22.430 -4.745 -19.777 1.00 39.28 316 PHE A N 1
ATOM 2280 C CA . PHE A 1 316 ? 22.102 -6.101 -19.305 1.00 39.28 316 PHE A CA 1
ATOM 2281 C C . PHE A 1 316 ? 23.152 -7.192 -19.593 1.00 39.28 316 PHE A C 1
ATOM 2283 O O . PHE A 1 316 ? 22.947 -8.339 -19.189 1.00 39.28 316 PHE A O 1
ATOM 2290 N N . ASP A 1 317 ? 24.300 -6.881 -20.209 1.00 33.41 317 ASP A N 1
ATOM 2291 C CA . ASP A 1 317 ? 25.339 -7.900 -20.473 1.00 33.41 317 ASP A CA 1
ATOM 2292 C C . ASP A 1 317 ? 26.001 -8.442 -19.186 1.00 33.41 317 ASP A C 1
ATOM 2294 O O . ASP A 1 317 ? 26.549 -9.545 -19.187 1.00 33.41 317 ASP A O 1
ATOM 2298 N N . GLY A 1 318 ? 25.876 -7.730 -18.057 1.00 33.47 318 GLY A N 1
ATOM 2299 C CA . GLY A 1 318 ? 26.230 -8.244 -16.726 1.00 33.47 318 GLY A CA 1
ATOM 2300 C C . GLY A 1 318 ? 25.118 -9.046 -16.032 1.00 33.47 318 GLY A C 1
ATOM 2301 O O . GLY A 1 318 ? 25.403 -9.843 -15.146 1.00 33.47 318 GLY A O 1
ATOM 2302 N N . PHE A 1 319 ? 23.858 -8.878 -16.446 1.00 39.12 319 PHE A N 1
ATOM 2303 C CA . PHE A 1 319 ? 22.677 -9.398 -15.742 1.00 39.12 319 PHE A CA 1
ATOM 2304 C C . PHE A 1 319 ? 22.236 -10.784 -16.244 1.00 39.12 319 PHE A C 1
ATOM 2306 O O . PHE A 1 319 ? 21.665 -11.574 -15.496 1.00 39.12 319 PHE A O 1
ATOM 2313 N N . ARG A 1 320 ? 22.560 -11.147 -17.496 1.00 34.59 320 ARG A N 1
ATOM 2314 C CA . ARG A 1 320 ? 22.221 -12.473 -18.055 1.00 34.59 320 ARG A CA 1
ATOM 2315 C C . ARG A 1 320 ? 22.922 -13.657 -17.380 1.00 34.59 320 ARG A C 1
ATOM 2317 O O . ARG A 1 320 ? 22.548 -14.789 -17.658 1.00 34.59 320 ARG A O 1
ATOM 2324 N N . ARG A 1 321 ? 23.919 -13.436 -16.517 1.00 35.19 321 ARG A N 1
ATOM 2325 C CA . ARG A 1 321 ? 24.679 -14.529 -15.883 1.00 35.19 321 ARG A CA 1
ATOM 2326 C C . ARG A 1 321 ? 24.107 -15.036 -14.558 1.00 35.19 321 ARG A C 1
ATOM 2328 O O . ARG A 1 321 ? 24.692 -15.965 -14.018 1.00 35.19 321 ARG A O 1
ATOM 2335 N N . HIS A 1 322 ? 23.034 -14.461 -14.006 1.00 31.52 322 HIS A N 1
ATOM 2336 C CA . HIS A 1 322 ? 22.560 -14.821 -12.652 1.00 31.52 322 HIS A CA 1
ATOM 2337 C C . HIS A 1 322 ? 21.079 -15.220 -12.543 1.00 31.52 322 HIS A C 1
ATOM 2339 O O . HIS A 1 322 ? 20.612 -15.499 -11.444 1.00 31.52 322 HIS A O 1
ATOM 2345 N N . ILE A 1 323 ? 20.343 -15.342 -13.652 1.00 36.22 323 ILE A N 1
ATOM 2346 C CA . ILE A 1 323 ? 18.989 -15.921 -13.622 1.00 36.22 323 ILE A CA 1
ATOM 2347 C C . ILE A 1 323 ? 19.095 -17.433 -13.869 1.00 36.22 323 ILE A C 1
ATOM 2349 O O . ILE A 1 323 ? 18.941 -17.900 -14.995 1.00 36.22 323 ILE A O 1
ATOM 2353 N N . HIS A 1 324 ? 19.356 -18.210 -12.814 1.00 31.39 324 HIS A N 1
ATOM 2354 C CA . HIS A 1 324 ? 19.111 -19.659 -12.804 1.00 31.39 324 HIS A CA 1
ATOM 2355 C C . HIS A 1 324 ? 17.638 -19.922 -12.449 1.00 31.39 324 HIS A C 1
ATOM 2357 O O . HIS A 1 324 ? 17.313 -20.460 -11.398 1.00 31.39 324 HIS A O 1
ATOM 2363 N N . GLY A 1 325 ? 16.729 -19.498 -13.329 1.00 32.56 325 GLY A N 1
ATOM 2364 C CA . GLY A 1 325 ? 15.316 -19.867 -13.268 1.00 32.56 325 GLY A CA 1
ATOM 2365 C C . GLY A 1 325 ? 15.047 -20.989 -14.263 1.00 32.56 325 GLY A C 1
ATOM 2366 O O . GLY A 1 325 ? 15.287 -20.815 -15.460 1.00 32.56 325 GLY A O 1
ATOM 2367 N N . GLN A 1 326 ? 14.576 -22.143 -13.786 1.00 31.73 326 GLN A N 1
ATOM 2368 C CA . GLN A 1 326 ? 14.109 -23.230 -14.646 1.00 31.73 326 GLN A CA 1
ATOM 2369 C C . GLN A 1 326 ? 13.035 -22.694 -15.602 1.00 31.73 326 GLN A C 1
ATOM 2371 O O . GLN A 1 326 ? 11.957 -22.275 -15.191 1.00 31.73 326 GLN A O 1
ATOM 2376 N N . CYS A 1 327 ? 13.350 -22.685 -16.896 1.00 27.56 327 CYS A N 1
ATOM 2377 C CA . CYS A 1 327 ? 12.383 -22.392 -17.942 1.00 27.56 327 CYS A CA 1
ATOM 2378 C C . CYS A 1 327 ? 11.400 -23.564 -18.034 1.00 27.56 327 CYS A C 1
ATOM 2380 O O . CYS A 1 327 ? 11.721 -24.585 -18.641 1.00 27.56 327 CYS A O 1
ATOM 2382 N N . CYS A 1 328 ? 10.214 -23.421 -17.443 1.00 30.48 328 CYS A N 1
ATOM 2383 C CA . CYS A 1 328 ? 9.104 -24.330 -17.708 1.00 30.48 328 CYS A CA 1
ATOM 2384 C C . CYS A 1 328 ? 8.596 -24.152 -19.149 1.00 30.48 328 CYS A C 1
ATOM 2386 O O . CYS A 1 328 ? 8.562 -23.055 -19.707 1.00 30.48 328 CYS A O 1
ATOM 2388 N N . GLU A 1 329 ? 8.277 -25.290 -19.755 1.00 29.77 329 GLU A N 1
ATOM 2389 C CA . GLU A 1 329 ? 8.103 -25.536 -21.182 1.00 29.77 329 GLU A CA 1
ATOM 2390 C C . GLU A 1 329 ? 6.922 -24.790 -21.821 1.00 29.77 329 GLU A C 1
ATOM 2392 O O . GLU A 1 329 ? 5.818 -24.741 -21.288 1.00 29.77 329 GLU A O 1
ATOM 2397 N N . GLY A 1 330 ? 7.141 -24.275 -23.036 1.00 28.48 330 GLY A N 1
ATOM 2398 C CA . GLY A 1 330 ? 6.102 -23.630 -23.839 1.00 28.48 330 GLY A CA 1
ATOM 2399 C C . GLY A 1 330 ? 6.592 -23.227 -25.230 1.00 28.48 330 GLY A C 1
ATOM 2400 O O . GLY A 1 330 ? 6.639 -22.050 -25.554 1.00 28.48 330 GLY A O 1
ATOM 2401 N N . GLN A 1 331 ? 6.964 -24.225 -26.040 1.00 30.00 331 GLN A N 1
ATOM 2402 C CA . GLN A 1 331 ? 7.351 -24.150 -27.462 1.00 30.00 331 GLN A CA 1
ATOM 2403 C C . GLN A 1 331 ? 8.649 -23.397 -27.818 1.00 30.00 331 GLN A C 1
ATOM 2405 O O . GLN A 1 331 ? 8.690 -22.216 -28.152 1.00 30.00 331 GLN A O 1
ATOM 2410 N N . TRP A 1 332 ? 9.718 -24.189 -27.891 1.00 26.58 332 TRP A N 1
ATOM 2411 C CA . TRP A 1 332 ? 11.030 -23.825 -28.410 1.00 26.58 332 TRP A CA 1
ATOM 2412 C C . TRP A 1 332 ? 11.109 -23.985 -29.937 1.00 26.58 332 TRP A C 1
ATOM 2414 O O . TRP A 1 332 ? 10.848 -25.062 -30.476 1.00 26.58 332 TRP A O 1
ATOM 2424 N N . ARG A 1 333 ? 11.613 -22.969 -30.647 1.00 27.19 333 ARG A N 1
ATOM 2425 C CA . ARG A 1 333 ? 12.386 -23.186 -31.882 1.00 27.19 333 ARG A CA 1
ATOM 2426 C C . ARG A 1 333 ? 13.761 -22.516 -31.769 1.00 27.19 333 ARG A C 1
ATOM 2428 O O . ARG A 1 333 ? 13.898 -21.325 -32.002 1.00 27.19 333 ARG A O 1
ATOM 2435 N N . ARG A 1 334 ? 14.741 -23.382 -31.472 1.00 28.69 334 ARG A N 1
ATOM 2436 C CA . ARG A 1 334 ? 16.195 -23.354 -31.747 1.00 28.69 334 ARG A CA 1
ATOM 2437 C C . ARG A 1 334 ? 17.044 -22.218 -31.146 1.00 28.69 334 ARG A C 1
ATOM 2439 O O . ARG A 1 334 ? 17.198 -21.165 -31.751 1.00 28.69 334 ARG A O 1
ATOM 2446 N N . CYS A 1 335 ? 17.763 -22.548 -30.069 1.00 24.38 335 CYS A N 1
ATOM 2447 C CA . CYS A 1 335 ? 19.112 -22.027 -29.814 1.00 24.38 335 CYS A CA 1
ATOM 2448 C C . CYS A 1 335 ? 20.152 -22.971 -30.448 1.00 24.38 335 CYS A C 1
ATOM 2450 O O . CYS A 1 335 ? 20.043 -24.181 -30.242 1.00 24.38 335 CYS A O 1
ATOM 2452 N N . PRO A 1 336 ? 21.175 -22.476 -31.166 1.00 26.66 336 PRO A N 1
ATOM 2453 C CA . PRO A 1 336 ? 22.460 -23.150 -31.258 1.00 26.66 336 PRO A CA 1
ATOM 2454 C C . PRO A 1 336 ? 23.382 -22.691 -30.119 1.00 26.66 336 PRO A C 1
ATOM 2456 O O . PRO A 1 336 ? 23.437 -21.511 -29.777 1.00 26.66 336 PRO A O 1
ATOM 2459 N N . VAL A 1 337 ? 24.071 -23.674 -29.548 1.00 33.19 337 VAL A N 1
ATOM 2460 C CA . VAL A 1 337 ? 24.994 -23.603 -28.410 1.00 33.19 337 VAL A CA 1
ATOM 2461 C C . VAL A 1 337 ? 26.396 -23.199 -28.885 1.00 33.19 337 VAL A C 1
ATOM 2463 O O . VAL A 1 337 ? 26.862 -23.721 -29.900 1.00 33.19 337 VAL A O 1
ATOM 2466 N N . GLN A 1 338 ? 27.071 -22.333 -28.125 1.00 31.25 338 GLN A N 1
ATOM 2467 C CA . GLN A 1 338 ? 28.509 -22.418 -27.837 1.00 31.25 338 GLN A CA 1
ATOM 2468 C C . GLN A 1 338 ? 28.701 -22.203 -26.341 1.00 31.25 338 GLN A C 1
ATOM 2470 O O . GLN A 1 338 ? 28.046 -21.277 -25.811 1.00 31.25 338 GLN A O 1
#

Radius of gyration: 25.73 Å; Cα contacts (8 Å, |Δi|>4): 889; chains: 1; bounding box: 80×72×60 Å

pLDDT: mean 78.83, std 23.32, range [24.38, 98.75]

Nearest PDB structures (foldseek):
  7dmk-assembly1_A  TM=3.865E-01  e=3.409E-02  Bacteroides clarus
  7dmk-assembly4_D  TM=3.676E-01  e=7.127E-02  Bacteroides clarus
  7dmk-assembly3_C  TM=3.124E-01  e=4.810E-02  Bacteroides 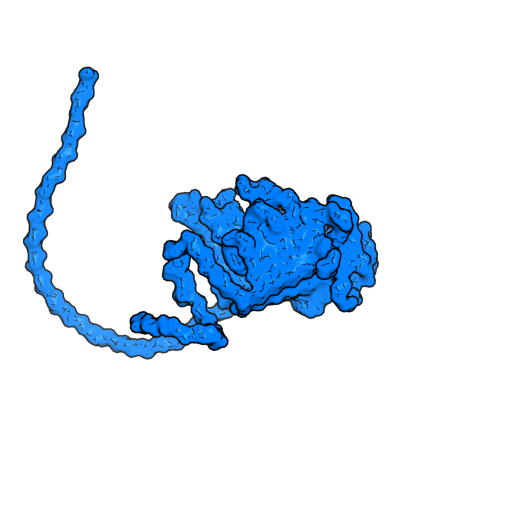clarus

Solvent-accessible surface area (backbone atoms only — not comparable to full-atom values): 18156 Å² total; per-residue (Å²): 141,86,84,89,84,88,83,89,84,81,87,86,88,84,91,81,91,78,92,74,90,75,84,75,78,84,73,78,82,71,73,80,71,75,78,74,74,74,70,76,76,76,80,84,73,76,78,82,73,52,89,47,62,50,91,77,18,74,63,21,51,42,42,71,51,43,36,48,55,52,35,65,51,97,57,59,18,31,37,25,33,61,40,64,24,58,36,58,66,87,51,63,28,47,22,63,35,43,33,23,39,36,48,77,54,80,73,90,70,41,41,32,28,49,32,90,89,27,42,58,67,36,44,29,39,23,32,59,69,3,26,42,32,35,20,88,36,64,80,31,59,32,23,41,24,34,42,96,93,46,57,13,23,36,18,46,29,34,24,30,48,60,4,34,40,34,28,25,15,18,38,43,29,24,27,44,23,62,33,84,44,51,80,55,86,99,40,31,38,43,25,33,43,34,33,29,47,34,10,36,42,40,25,60,24,27,36,41,35,43,33,35,19,81,40,82,44,38,9,6,43,27,19,34,45,17,21,39,40,38,29,52,27,30,39,39,28,51,15,30,6,23,22,0,9,42,32,11,36,49,62,24,71,64,96,43,50,32,34,41,38,31,53,30,30,38,41,34,52,50,35,41,84,71,38,39,43,58,54,21,78,45,73,68,19,63,63,94,82,42,70,55,59,50,79,44,76,77,47,55,47,81,43,78,72,91,65,88,75,71,92,56,92,76,79,47,83,78,57,75,80,70,74,90,65,85,79,79,87,82,84,87,84,81,84,86,88,131

Organism: NCBI:txid1437608